Protein AF-A0A9N7YX43-F1 (afdb_monomer)

Sequence (179 aa):
MEHQEHQEQQDMEGMKVVEIEKCRNDIKKLREEMASRHNSNFLEDNKKLTPRRDVPSYPKYMLSQQTIDALKKPYFDVWLWEANEETVEALRFPTFDAWQWEPKEMLSCLEHMYHDLGLVKDFNINPITLKRWLLCIHDNYRNNAFHNFRHCFCVTQMMYSMICLCSLQVISFIKMRLL

InterPro domains:
  IPR002073 3'5'-cyclic nucleotide phosphodiesterase, catalytic domain [PS51845] (51-179)
  IPR036971 3'5'-cyclic nucleotide phosphodiesterase, catalytic domain superfamily [G3DSA:1.10.1300.10] (82-177)

Foldseek 3Di:
DVVVVVVVVVVVVVVVVVVVVVVVVVVVVVVVVVVVVVVVPPDDDPDDDDPPPPDPDDPPPDQDPVRVVCVVPCVPPVDPDPDDVVLVVLLLALPNDLVVDDLSVLLVSVLVLCVVLCVCVVVVPDSVNSSVVSVVVQVPADPDPARHVSNVSSVVSVVSNCCNVVVCSVVVCVVVVVD

pLDDT: mean 75.49, std 19.13, range [37.53, 98.5]

Mean predicted aligned error: 18.35 Å

Structure (mmCIF, N/CA/C/O backbone):
data_AF-A0A9N7YX43-F1
#
_entry.id   AF-A0A9N7YX43-F1
#
lo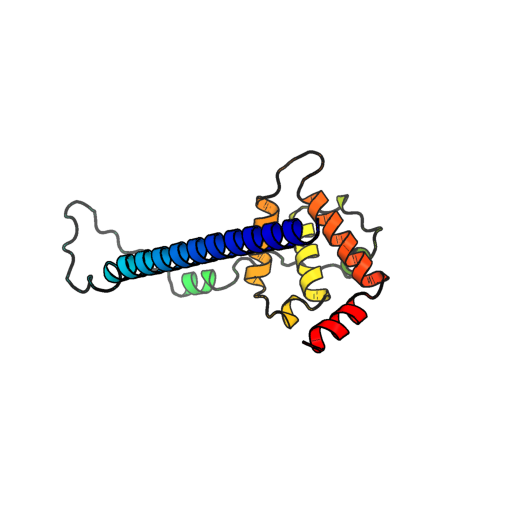op_
_atom_site.group_PDB
_atom_site.id
_atom_site.type_symbol
_atom_site.label_atom_id
_atom_site.label_alt_id
_atom_site.label_comp_id
_atom_site.label_asym_id
_atom_site.label_entity_id
_atom_site.label_seq_id
_atom_site.pdbx_PDB_ins_code
_atom_site.Cartn_x
_atom_site.Cartn_y
_atom_site.Cartn_z
_atom_site.occupancy
_atom_site.B_iso_or_equiv
_atom_site.auth_seq_id
_atom_site.auth_comp_id
_atom_site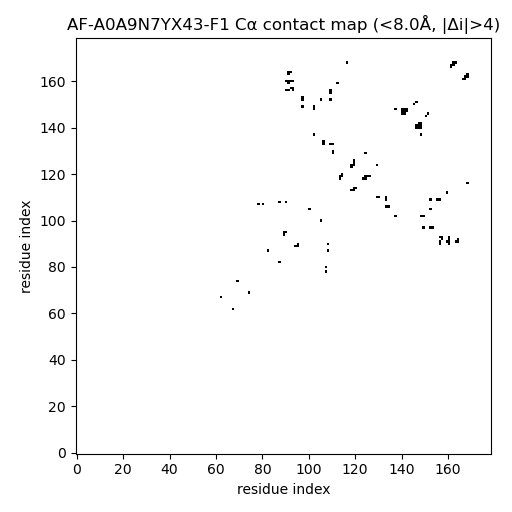.auth_asym_id
_atom_site.auth_atom_id
_atom_site.pdbx_PDB_model_num
ATOM 1 N N . MET A 1 1 ? -17.963 44.942 -21.398 1.00 55.91 1 MET A N 1
ATOM 2 C CA . MET A 1 1 ? -17.225 43.691 -21.134 1.00 55.91 1 MET A CA 1
ATOM 3 C C . MET A 1 1 ? -17.475 43.216 -19.709 1.00 55.91 1 MET A C 1
ATOM 5 O O . MET A 1 1 ? -18.073 42.164 -19.578 1.00 55.91 1 MET A O 1
ATOM 9 N N . GLU A 1 2 ? -17.199 44.013 -18.671 1.00 56.66 2 GLU A N 1
ATOM 10 C CA . GLU A 1 2 ? -17.405 43.604 -17.259 1.00 56.66 2 GLU A CA 1
ATOM 11 C C . GLU A 1 2 ? -18.855 43.217 -16.891 1.00 56.66 2 GLU A C 1
ATOM 13 O O . GLU A 1 2 ? -19.080 42.275 -16.139 1.00 56.66 2 GLU A O 1
ATOM 18 N N . HIS A 1 3 ? -19.866 43.876 -17.469 1.00 53.94 3 HIS A N 1
ATOM 19 C CA . HIS A 1 3 ? -21.275 43.519 -17.238 1.00 53.94 3 HIS A CA 1
ATOM 20 C C . HIS A 1 3 ? -21.693 42.156 -17.821 1.00 53.94 3 HIS A C 1
ATOM 22 O O . HIS A 1 3 ? -22.701 41.603 -17.393 1.00 53.94 3 HIS A O 1
ATOM 28 N N . GLN A 1 4 ? -20.955 41.634 -18.804 1.00 55.03 4 GLN A N 1
ATOM 29 C CA . GLN A 1 4 ? -21.287 40.385 -19.494 1.00 55.03 4 GLN A CA 1
ATOM 30 C C . GLN A 1 4 ? -20.682 39.176 -18.765 1.00 55.03 4 GLN A C 1
ATOM 32 O O . GLN A 1 4 ? -21.365 38.176 -18.577 1.00 55.03 4 GLN A O 1
ATOM 37 N N . GLU A 1 5 ? -19.463 39.317 -18.237 1.00 58.91 5 GLU A N 1
ATOM 38 C CA . GLU A 1 5 ? -18.809 38.300 -17.397 1.00 58.91 5 GLU A CA 1
ATOM 39 C C . GLU A 1 5 ? -19.541 38.089 -16.063 1.00 58.91 5 GLU A C 1
ATOM 41 O O . GLU A 1 5 ? -19.688 36.959 -15.595 1.00 58.91 5 GLU A O 1
ATOM 46 N N . HIS A 1 6 ? -20.066 39.167 -15.467 1.00 58.03 6 HIS A N 1
ATOM 47 C CA . HIS A 1 6 ? -20.803 39.071 -14.206 1.00 58.03 6 HIS A CA 1
ATOM 48 C C . HIS A 1 6 ? -22.150 38.341 -14.364 1.00 58.03 6 HIS A C 1
ATOM 50 O O . HIS A 1 6 ? -22.604 37.692 -13.419 1.00 58.03 6 HIS A O 1
ATOM 56 N N . GLN A 1 7 ? -22.760 38.419 -15.553 1.00 57.09 7 GLN A N 1
ATOM 57 C CA . GLN A 1 7 ? -23.989 37.703 -15.901 1.00 57.09 7 GLN A CA 1
ATOM 58 C C . GLN A 1 7 ? -23.711 36.209 -16.132 1.00 57.09 7 GLN A C 1
ATOM 60 O O . GLN A 1 7 ? -24.408 35.369 -15.575 1.00 57.09 7 GLN A O 1
ATOM 65 N N . GLU A 1 8 ? -22.643 35.865 -16.858 1.00 64.00 8 GLU A N 1
ATOM 66 C CA . GLU A 1 8 ? -22.251 34.467 -17.104 1.00 64.00 8 GLU A CA 1
ATOM 67 C C . GLU A 1 8 ? -21.869 33.722 -15.814 1.00 64.00 8 GLU A C 1
ATOM 69 O O . GLU A 1 8 ? -22.186 32.542 -15.656 1.00 64.00 8 GLU A O 1
ATOM 74 N N . GLN A 1 9 ? -21.238 34.401 -14.849 1.00 60.03 9 GLN A N 1
ATOM 75 C CA . GLN A 1 9 ? -20.969 33.827 -13.526 1.00 60.03 9 GLN A CA 1
ATOM 76 C C . GLN A 1 9 ? -22.244 33.579 -12.717 1.00 60.03 9 GLN A C 1
ATOM 78 O O . GLN A 1 9 ? -22.363 32.519 -12.099 1.00 60.03 9 GLN A O 1
ATOM 83 N N . GLN A 1 10 ? -23.202 34.508 -12.757 1.00 59.03 10 GLN A N 1
ATOM 84 C CA . GLN A 1 10 ? -24.505 34.332 -12.110 1.00 59.03 10 GLN A CA 1
ATOM 85 C C . GLN A 1 10 ? -25.307 33.193 -12.751 1.00 59.03 10 GLN A C 1
ATOM 87 O O . GLN A 1 10 ? -25.919 32.402 -12.034 1.00 59.03 10 GLN A O 1
ATOM 92 N N . ASP A 1 11 ? -25.245 33.048 -14.074 1.00 62.91 11 ASP A N 1
ATOM 93 C CA . ASP A 1 11 ? -25.919 31.971 -14.803 1.00 62.91 11 ASP A CA 1
ATOM 94 C C . ASP A 1 11 ? -25.277 30.602 -14.501 1.00 62.91 11 ASP A C 1
ATOM 96 O O . ASP A 1 11 ? -25.979 29.615 -14.268 1.00 62.91 11 ASP A O 1
ATOM 100 N N . MET A 1 12 ? -23.943 30.539 -14.407 1.00 55.06 12 MET A N 1
ATOM 101 C CA . MET A 1 12 ? -23.201 29.330 -14.021 1.00 55.06 12 MET A CA 1
ATOM 102 C C . MET A 1 12 ? -23.429 28.928 -12.557 1.00 55.06 12 MET A C 1
ATOM 104 O O . MET A 1 12 ? -23.525 27.736 -12.254 1.00 55.06 12 MET A O 1
ATOM 108 N N . GLU A 1 13 ? -23.519 29.889 -11.634 1.00 63.34 13 GLU A N 1
ATOM 109 C CA . GLU A 1 13 ? -23.915 29.624 -10.246 1.00 63.34 13 GLU A CA 1
ATOM 110 C C . GLU A 1 13 ? -25.375 29.183 -10.153 1.00 63.34 13 GLU A C 1
ATOM 112 O O . GLU A 1 13 ? -25.668 28.212 -9.455 1.00 63.34 13 GLU A O 1
ATOM 117 N N . GLY A 1 14 ? -26.273 29.807 -10.920 1.00 63.72 14 GLY A N 1
ATOM 118 C CA . GLY A 1 14 ? -27.666 29.384 -11.040 1.00 63.72 14 GLY A CA 1
ATOM 119 C C . GLY A 1 14 ? -27.786 27.937 -11.520 1.00 63.72 14 GLY A C 1
ATOM 120 O O . GLY A 1 14 ? -28.524 27.147 -10.931 1.00 63.72 14 GLY A O 1
ATOM 121 N N . MET A 1 15 ? -26.993 27.544 -12.520 1.00 66.94 15 MET A N 1
ATOM 122 C CA . MET A 1 15 ? -26.990 26.178 -13.046 1.00 66.94 15 MET A CA 1
ATOM 123 C C . MET A 1 15 ? -26.492 25.157 -12.009 1.00 66.94 15 MET A C 1
ATOM 125 O O . MET A 1 15 ? -27.107 24.104 -11.839 1.00 66.94 15 MET A O 1
ATOM 129 N N . LYS A 1 16 ? -25.453 25.496 -11.232 1.00 69.12 16 LYS A N 1
ATOM 130 C CA . LYS A 1 16 ? -24.970 24.657 -10.117 1.00 69.12 16 LYS A CA 1
ATOM 131 C C . LYS A 1 16 ? -26.012 24.503 -9.011 1.00 69.12 16 LYS A C 1
ATOM 133 O O . LYS A 1 16 ? -26.164 23.414 -8.462 1.00 69.12 16 LYS A O 1
ATOM 138 N N . VAL A 1 17 ? -26.743 25.568 -8.681 1.00 74.25 17 VAL A N 1
ATOM 139 C CA . VAL A 1 17 ? -27.812 25.518 -7.670 1.00 74.25 17 VAL A CA 1
ATOM 140 C C . VAL A 1 17 ? -28.935 24.582 -8.120 1.00 74.25 17 VAL A C 1
ATOM 142 O O . VAL A 1 17 ? -29.375 23.747 -7.332 1.00 74.25 17 VAL A O 1
ATOM 145 N N . VAL A 1 18 ? -29.328 24.634 -9.396 1.00 76.94 18 VAL A N 1
ATOM 146 C CA . VAL A 1 18 ? -30.344 23.732 -9.968 1.00 76.94 18 VAL A CA 1
ATOM 147 C C . VAL A 1 18 ? -29.895 22.267 -9.920 1.00 76.94 18 VAL A C 1
ATOM 149 O O . VAL A 1 18 ? -30.680 21.387 -9.557 1.00 76.94 18 VAL A O 1
ATOM 152 N N . GLU A 1 19 ? -28.631 21.977 -10.233 1.00 79.94 19 GLU A N 1
ATOM 153 C CA . GLU A 1 19 ? -28.082 20.616 -10.148 1.00 79.94 19 GLU A CA 1
ATOM 154 C C . GLU A 1 19 ? -28.034 20.091 -8.706 1.00 79.94 19 GLU A C 1
ATOM 156 O O . GLU A 1 19 ? -28.368 18.929 -8.451 1.00 79.94 19 GLU A O 1
ATOM 161 N N . ILE A 1 20 ? -27.686 20.952 -7.745 1.00 76.94 20 ILE A N 1
ATOM 162 C CA . ILE A 1 20 ? -27.681 20.617 -6.316 1.00 76.94 20 ILE A CA 1
ATOM 163 C C . ILE A 1 20 ? -29.105 20.355 -5.815 1.00 76.94 20 ILE A C 1
ATOM 165 O O . ILE A 1 20 ? -29.329 19.376 -5.098 1.00 76.94 20 ILE A O 1
ATOM 169 N N . GLU A 1 21 ? -30.084 21.176 -6.203 1.00 81.94 21 GLU A N 1
ATOM 170 C CA . GLU A 1 21 ? -31.488 20.954 -5.846 1.00 81.94 21 GLU A CA 1
ATOM 171 C C . GLU A 1 21 ? -32.030 19.654 -6.442 1.00 81.94 21 GLU A C 1
ATOM 173 O O . GLU A 1 21 ? -32.719 18.897 -5.752 1.00 81.94 21 GLU A O 1
ATOM 178 N N . LYS A 1 22 ? -31.662 19.339 -7.687 1.00 85.88 22 LYS A N 1
ATOM 179 C CA . LYS A 1 22 ? -32.018 18.070 -8.327 1.00 85.88 22 LYS A CA 1
ATOM 180 C C . LYS A 1 22 ? -31.433 16.874 -7.573 1.00 85.88 22 LYS A C 1
ATOM 182 O O . LYS A 1 22 ? -32.180 15.977 -7.194 1.00 85.88 22 LYS A O 1
ATOM 187 N N . CYS A 1 23 ? -30.137 16.903 -7.260 1.00 76.69 23 CYS A N 1
ATOM 188 C CA . CYS A 1 23 ? -29.475 15.858 -6.473 1.00 76.69 23 CYS A CA 1
ATOM 189 C C . CYS A 1 23 ? -30.127 15.681 -5.089 1.00 76.69 23 CYS A C 1
ATOM 191 O O . CYS A 1 23 ? -30.386 14.567 -4.630 1.00 76.69 23 CYS A O 1
ATOM 193 N N . ARG A 1 24 ? -30.475 16.791 -4.432 1.00 85.06 24 ARG A N 1
ATOM 194 C CA . ARG A 1 24 ? -31.151 16.787 -3.131 1.00 85.06 24 ARG A CA 1
ATOM 195 C C . ARG A 1 24 ? -32.560 16.186 -3.209 1.00 85.06 24 ARG A C 1
ATOM 197 O O . ARG A 1 24 ? -32.957 15.460 -2.294 1.00 85.06 24 ARG A O 1
ATOM 204 N N . ASN A 1 25 ? -33.288 16.436 -4.296 1.00 89.31 25 ASN A N 1
ATOM 205 C CA . ASN A 1 25 ? -34.586 15.816 -4.564 1.00 89.31 25 ASN A CA 1
ATOM 206 C C . ASN A 1 25 ? -34.457 14.314 -4.855 1.00 89.31 25 ASN A C 1
ATOM 208 O O . ASN A 1 25 ? -35.244 13.530 -4.323 1.00 89.31 25 ASN A O 1
ATOM 212 N N . ASP A 1 26 ? -33.436 13.896 -5.604 1.00 85.19 26 ASP A N 1
ATOM 213 C CA . ASP A 1 26 ? -33.168 12.482 -5.889 1.00 85.19 26 ASP A CA 1
ATOM 214 C C . ASP A 1 26 ? -32.826 11.704 -4.606 1.00 85.19 26 ASP A C 1
ATOM 216 O O . ASP A 1 26 ? -33.380 10.633 -4.358 1.00 85.19 26 ASP A O 1
ATOM 220 N N . ILE A 1 27 ? -32.003 12.273 -3.716 1.00 85.19 27 ILE A N 1
ATOM 221 C CA . ILE A 1 27 ? -31.702 11.683 -2.399 1.00 85.19 27 ILE A CA 1
ATOM 222 C C . ILE A 1 27 ? -32.967 11.575 -1.538 1.00 85.19 27 ILE A C 1
ATOM 224 O O . ILE A 1 27 ? -33.174 10.563 -0.862 1.00 85.19 27 ILE A O 1
ATOM 228 N N . LYS A 1 28 ? -33.829 12.601 -1.548 1.00 89.31 28 LYS A N 1
ATOM 229 C CA . LYS A 1 28 ? -35.098 12.579 -0.807 1.00 89.31 28 LYS A CA 1
ATOM 230 C C . LYS A 1 28 ? -36.009 11.461 -1.319 1.00 89.31 28 LYS A C 1
ATOM 232 O O . LYS A 1 28 ? -36.509 10.679 -0.513 1.00 89.31 28 LYS A O 1
ATOM 237 N N . LYS A 1 29 ? -36.132 11.327 -2.641 1.00 89.88 29 LYS A N 1
ATOM 238 C CA . LYS A 1 29 ? -36.902 10.262 -3.288 1.00 89.88 29 LYS A CA 1
ATOM 239 C C . LYS A 1 29 ? -36.351 8.874 -2.952 1.00 89.88 29 LYS A C 1
ATOM 241 O O . LYS A 1 29 ? -37.118 7.999 -2.571 1.00 89.88 29 LYS A O 1
ATOM 246 N N . LEU A 1 30 ? -35.030 8.683 -2.988 1.00 83.06 30 LEU A N 1
ATOM 247 C CA . LEU A 1 30 ? -34.391 7.418 -2.601 1.00 83.06 30 LEU A CA 1
ATOM 248 C C . LEU A 1 30 ? -34.636 7.065 -1.124 1.00 83.06 30 LEU A C 1
ATOM 250 O O . LEU A 1 30 ? -34.853 5.899 -0.796 1.00 83.06 30 LEU A O 1
ATOM 254 N N . ARG A 1 31 ? -34.645 8.055 -0.218 1.00 79.50 31 ARG A N 1
ATOM 255 C CA . ARG A 1 31 ? -34.996 7.833 1.198 1.00 79.50 31 ARG A CA 1
ATOM 256 C C . ARG A 1 31 ? -36.463 7.444 1.369 1.00 79.50 31 ARG A C 1
ATOM 258 O O . ARG A 1 31 ? -36.748 6.557 2.167 1.00 79.50 31 ARG A O 1
ATOM 265 N N . GLU A 1 32 ? -37.375 8.061 0.624 1.00 82.56 32 GLU A N 1
ATOM 266 C CA . GLU A 1 32 ? -38.805 7.722 0.633 1.00 82.56 32 GLU A CA 1
ATOM 267 C C . GLU A 1 32 ? -39.074 6.336 0.012 1.00 82.56 32 GLU A C 1
ATOM 269 O O . GLU A 1 32 ? -39.868 5.558 0.544 1.00 82.56 32 GLU A O 1
ATOM 274 N N . GLU A 1 33 ? -38.353 5.958 -1.048 1.00 79.31 33 GLU A N 1
ATOM 275 C CA . GLU A 1 33 ? -38.374 4.605 -1.625 1.00 79.31 33 GLU A CA 1
ATOM 276 C C . GLU A 1 33 ? -37.826 3.554 -0.645 1.00 79.31 33 GLU A C 1
ATOM 278 O O . GLU A 1 33 ? -38.400 2.474 -0.501 1.00 79.31 33 GLU A O 1
ATOM 283 N N . MET A 1 34 ? -36.754 3.861 0.092 1.00 70.25 34 MET A N 1
ATOM 284 C CA . MET A 1 34 ? -36.256 2.973 1.148 1.00 70.25 34 MET A CA 1
ATOM 285 C C . MET A 1 34 ? -37.224 2.878 2.334 1.00 70.25 34 MET A C 1
ATOM 287 O O . MET A 1 34 ? -37.439 1.783 2.849 1.00 70.25 34 MET A O 1
ATOM 291 N N . ALA A 1 35 ? -37.856 3.981 2.745 1.00 73.56 35 ALA A N 1
ATOM 292 C CA . ALA A 1 35 ? -38.833 3.992 3.835 1.00 73.56 35 ALA A CA 1
ATOM 293 C C . ALA A 1 35 ? -40.130 3.244 3.472 1.00 73.56 35 ALA A C 1
ATOM 295 O O . ALA A 1 35 ? -40.667 2.495 4.288 1.00 73.56 35 ALA A O 1
ATOM 296 N N . SER A 1 36 ? -40.602 3.376 2.229 1.00 67.12 36 SER A N 1
ATOM 297 C CA . SER A 1 36 ? -41.760 2.625 1.723 1.00 67.12 36 SER A CA 1
ATOM 298 C C . SER A 1 36 ? -41.469 1.129 1.557 1.00 67.12 36 SER A C 1
ATOM 300 O O . SER A 1 36 ? -42.351 0.314 1.818 1.00 67.12 36 SER A O 1
ATOM 302 N N . ARG A 1 37 ? -40.226 0.739 1.230 1.00 58.34 37 ARG A N 1
ATOM 303 C CA . ARG A 1 37 ? -39.773 -0.670 1.250 1.00 58.34 37 ARG A CA 1
ATOM 304 C C . ARG A 1 37 ? -39.556 -1.226 2.660 1.00 58.34 37 ARG A C 1
ATOM 306 O O . ARG A 1 37 ? -39.658 -2.438 2.857 1.00 58.34 37 ARG A O 1
ATOM 313 N N . HIS A 1 38 ? -39.255 -0.371 3.637 1.00 50.81 38 HIS A N 1
ATOM 314 C CA . HIS A 1 38 ? -39.044 -0.798 5.021 1.00 50.81 38 HIS A CA 1
ATOM 315 C C . HIS A 1 38 ? -40.368 -1.057 5.760 1.00 50.81 38 HIS A C 1
ATOM 317 O O . HIS A 1 38 ? -40.424 -1.954 6.603 1.00 50.81 38 HIS A O 1
ATOM 323 N N . ASN A 1 39 ? -41.451 -0.369 5.377 1.00 51.28 39 ASN A N 1
ATOM 324 C CA . ASN A 1 39 ? -42.795 -0.607 5.916 1.00 51.28 39 ASN A CA 1
ATOM 325 C C . ASN A 1 39 ? -43.502 -1.859 5.365 1.00 51.28 39 ASN A C 1
ATOM 327 O O . ASN A 1 39 ? -44.562 -2.210 5.875 1.00 51.28 39 ASN A O 1
ATOM 331 N N . SER A 1 40 ? -42.929 -2.568 4.385 1.00 51.72 40 SER A N 1
ATOM 332 C CA . SER A 1 40 ? -43.448 -3.865 3.922 1.00 51.72 40 SER A CA 1
ATOM 333 C C . SER A 1 40 ? -42.622 -5.075 4.364 1.00 51.72 40 SER A C 1
ATOM 335 O O . SER A 1 40 ? -43.015 -6.196 4.066 1.00 51.72 40 SER A O 1
ATOM 337 N N . ASN A 1 41 ? -41.513 -4.891 5.095 1.00 46.06 41 ASN A N 1
ATOM 33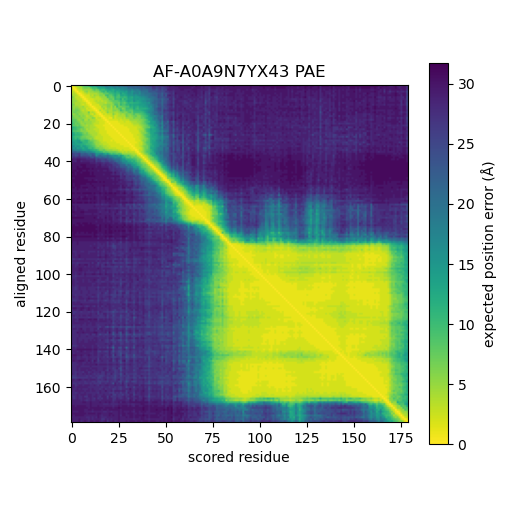8 C CA . ASN A 1 41 ? -40.606 -6.003 5.425 1.00 46.06 41 ASN A CA 1
ATOM 339 C C . ASN A 1 41 ? -40.173 -6.088 6.899 1.00 46.06 41 ASN A C 1
ATOM 341 O O . ASN A 1 41 ? -39.249 -6.833 7.213 1.00 46.06 41 ASN A O 1
ATOM 345 N N . PHE A 1 42 ? -40.822 -5.361 7.818 1.00 41.34 42 PHE A N 1
ATOM 346 C CA . PHE A 1 42 ? -40.510 -5.465 9.255 1.00 41.34 42 PHE A CA 1
ATOM 347 C C . PHE A 1 42 ? -41.691 -5.877 10.152 1.00 41.34 42 PHE A C 1
ATOM 349 O O . PHE A 1 42 ? -41.491 -6.100 11.341 1.00 41.34 42 PHE A O 1
ATOM 356 N N . LEU A 1 43 ? -42.908 -6.052 9.622 1.00 43.59 43 LEU A N 1
ATOM 357 C CA . LEU A 1 43 ? -44.087 -6.348 10.450 1.00 43.59 43 LEU A CA 1
ATOM 358 C C . LEU A 1 43 ? -45.136 -7.236 9.754 1.00 43.59 43 LEU A C 1
ATOM 360 O O . LEU A 1 43 ? -46.303 -6.882 9.701 1.00 43.59 43 LEU A O 1
ATOM 364 N N . GLU A 1 44 ? -44.763 -8.422 9.274 1.00 40.19 44 GLU A N 1
ATOM 365 C CA . GLU A 1 44 ? -45.675 -9.579 9.334 1.00 40.19 44 GLU A CA 1
ATOM 366 C C . GLU A 1 44 ? -44.903 -10.885 9.114 1.00 40.19 44 GLU A C 1
ATOM 368 O O . GLU A 1 44 ? -44.696 -11.310 7.989 1.00 40.19 44 GLU A O 1
ATOM 373 N N . ASP A 1 45 ? -44.460 -11.527 10.198 1.00 37.53 45 ASP A N 1
ATOM 374 C CA . ASP A 1 45 ? -44.392 -12.998 10.219 1.00 37.53 45 ASP A CA 1
ATOM 375 C C . ASP A 1 45 ? -44.466 -13.555 11.649 1.00 37.53 45 ASP A C 1
ATOM 377 O O . ASP A 1 45 ? -43.776 -14.483 12.062 1.00 37.53 45 ASP A O 1
ATOM 381 N N . ASN A 1 46 ? -45.377 -12.962 12.428 1.00 37.84 46 ASN A N 1
ATOM 382 C CA . ASN A 1 46 ? -45.898 -13.542 13.668 1.00 37.84 46 ASN A CA 1
ATOM 383 C C . ASN A 1 46 ? -47.250 -14.248 13.436 1.00 37.84 46 ASN A C 1
ATOM 385 O O . ASN A 1 46 ? -48.055 -14.416 14.352 1.00 37.84 46 ASN A O 1
ATOM 389 N N . LYS A 1 47 ? -47.515 -14.686 12.200 1.00 41.12 47 LYS A N 1
ATOM 390 C CA . LYS A 1 47 ? -48.593 -15.625 11.885 1.00 41.12 47 LYS A CA 1
ATOM 391 C C . LYS A 1 47 ? -47.967 -16.881 11.309 1.00 41.12 47 LYS A C 1
ATOM 393 O O . LYS A 1 47 ? -47.223 -16.829 10.343 1.00 41.12 47 LYS A O 1
ATOM 398 N N . LYS A 1 48 ? -48.283 -18.011 11.939 1.00 51.06 48 LYS A N 1
ATOM 399 C CA . LYS A 1 48 ? -47.946 -19.369 11.506 1.00 51.06 48 LYS A CA 1
ATOM 400 C C . LYS A 1 48 ? -48.140 -19.520 9.990 1.00 51.06 48 LYS A C 1
ATOM 402 O O . LYS A 1 48 ? -49.262 -19.743 9.538 1.00 51.06 48 LYS A O 1
ATOM 407 N N . LEU A 1 49 ? -47.055 -19.438 9.223 1.00 37.78 49 LEU A N 1
ATOM 408 C CA . LEU A 1 49 ? -47.044 -19.849 7.827 1.00 37.78 49 LEU A CA 1
ATOM 409 C C . LEU A 1 49 ? -47.210 -21.366 7.792 1.00 37.78 49 LEU A C 1
ATOM 411 O O . LEU A 1 49 ? -46.369 -22.122 8.282 1.00 37.78 49 LEU A O 1
ATOM 415 N N . THR A 1 50 ? -48.332 -21.820 7.243 1.00 40.81 50 THR A N 1
ATOM 416 C CA . THR A 1 50 ? -48.524 -23.228 6.907 1.00 40.81 50 THR A CA 1
ATOM 417 C C . THR A 1 50 ? -47.409 -23.656 5.947 1.00 40.81 50 THR A C 1
ATOM 419 O O . THR A 1 50 ? -47.223 -22.980 4.930 1.00 40.81 50 THR A O 1
ATOM 422 N N . PRO A 1 51 ? -46.676 -24.751 6.216 1.00 45.78 51 PRO A N 1
ATOM 423 C CA . PRO A 1 51 ? -45.648 -25.234 5.302 1.00 45.78 51 PRO A CA 1
ATOM 424 C C . PRO A 1 51 ? -46.261 -25.507 3.924 1.00 45.78 51 PRO A C 1
ATOM 426 O O . PRO A 1 51 ? -47.322 -26.134 3.835 1.00 45.78 51 PRO A O 1
ATOM 429 N N . ARG A 1 52 ? -45.606 -25.050 2.844 1.00 48.78 52 ARG A N 1
ATOM 430 C CA . ARG A 1 52 ? -45.911 -25.526 1.484 1.00 48.78 52 ARG A CA 1
ATOM 431 C C . ARG A 1 52 ? -45.879 -27.055 1.520 1.00 48.78 52 ARG A C 1
ATOM 433 O O . ARG A 1 52 ? -44.860 -27.628 1.898 1.00 48.78 52 ARG A O 1
ATOM 440 N N . ARG A 1 53 ? -46.995 -27.693 1.157 1.00 55.31 53 ARG A N 1
ATOM 441 C CA . ARG A 1 53 ? -47.233 -29.139 1.331 1.00 55.31 53 ARG A CA 1
ATOM 442 C C . ARG A 1 53 ? -46.280 -30.039 0.528 1.00 55.31 53 ARG A C 1
ATOM 444 O O . ARG A 1 53 ? -46.261 -31.238 0.774 1.00 55.31 53 ARG A O 1
ATOM 451 N N . ASP A 1 54 ? -45.454 -29.460 -0.343 1.00 57.22 54 ASP A N 1
ATOM 452 C CA . ASP A 1 54 ? -44.651 -30.195 -1.327 1.00 57.22 54 ASP A CA 1
ATOM 453 C C . ASP A 1 54 ? -43.136 -30.175 -1.044 1.00 57.22 54 ASP A C 1
ATOM 455 O O . ASP A 1 54 ? -42.354 -30.680 -1.845 1.00 57.22 54 ASP A O 1
ATOM 459 N N . VAL A 1 55 ? -42.692 -29.588 0.076 1.00 47.53 55 VAL A N 1
ATOM 460 C CA . VAL A 1 55 ? -41.268 -29.558 0.454 1.00 47.53 55 VAL A CA 1
ATOM 461 C C . VAL A 1 55 ? -41.034 -30.531 1.613 1.00 47.53 55 VAL A C 1
ATOM 463 O O . VAL A 1 55 ? -41.553 -30.291 2.706 1.00 47.53 55 VAL A O 1
ATOM 466 N N . PRO A 1 56 ? -40.255 -31.614 1.425 1.00 57.06 56 PRO A N 1
ATOM 467 C CA . PRO A 1 56 ? -39.854 -32.478 2.527 1.00 57.06 56 PRO A CA 1
ATOM 468 C C . PRO A 1 56 ? -39.170 -31.645 3.617 1.00 57.06 56 PRO A C 1
ATOM 470 O O . PRO A 1 56 ? -38.220 -30.905 3.353 1.00 57.06 56 PRO A O 1
ATOM 473 N N . SER A 1 57 ? -39.679 -31.726 4.846 1.00 48.03 57 SER A N 1
ATOM 474 C CA . SER A 1 57 ? -39.117 -30.998 5.983 1.00 48.03 57 SER A CA 1
ATOM 475 C C . SER A 1 57 ? -37.808 -31.652 6.407 1.00 48.03 57 SER A C 1
ATOM 477 O O . SER A 1 57 ? -37.797 -32.575 7.221 1.00 48.03 57 SER A O 1
ATOM 479 N N . TYR A 1 58 ? -36.696 -31.161 5.874 1.00 45.03 58 TYR A N 1
ATOM 480 C CA . TYR A 1 58 ? -35.378 -31.503 6.388 1.00 45.03 58 TYR A CA 1
ATOM 481 C C . TYR A 1 58 ? -35.146 -30.784 7.723 1.00 45.03 58 TYR A C 1
ATOM 483 O O . TYR A 1 58 ? -35.512 -29.610 7.853 1.00 45.03 58 TYR A O 1
ATOM 491 N N . PRO A 1 59 ? -34.539 -31.445 8.724 1.00 57.66 59 PRO A N 1
ATOM 492 C CA . PRO A 1 59 ? -34.094 -30.769 9.931 1.00 57.66 59 PRO A CA 1
ATOM 493 C C . PRO A 1 59 ? -33.240 -29.568 9.532 1.00 57.66 59 PRO A C 1
ATOM 495 O O . PRO A 1 59 ? -32.268 -29.707 8.787 1.00 57.66 59 PRO A O 1
ATOM 498 N N . LYS A 1 60 ? -33.622 -28.376 9.999 1.00 57.47 60 LYS A N 1
ATOM 499 C CA . LYS A 1 60 ? -32.823 -27.162 9.824 1.00 57.47 60 LYS A CA 1
ATOM 500 C C . LYS A 1 60 ? -31.435 -27.487 10.372 1.00 57.47 60 LYS A C 1
ATOM 502 O O . LYS A 1 60 ? -31.328 -27.810 11.553 1.00 57.47 60 LYS A O 1
ATOM 507 N N . TYR A 1 61 ? -30.409 -27.478 9.521 1.00 52.06 61 TYR A N 1
ATOM 508 C CA . TYR A 1 61 ? -29.047 -27.803 9.941 1.00 52.06 61 TYR A CA 1
ATOM 509 C C . TYR A 1 61 ? -28.612 -26.736 10.948 1.00 52.06 61 TYR A C 1
ATOM 511 O O . TYR A 1 61 ? -28.240 -25.620 10.588 1.00 52.06 61 TYR A O 1
ATOM 519 N N . MET A 1 62 ? -28.773 -27.041 12.232 1.00 64.06 62 MET A N 1
ATOM 520 C CA . MET A 1 62 ? -28.351 -26.163 13.308 1.00 64.06 62 MET A CA 1
ATOM 521 C C . MET A 1 62 ? -26.854 -26.377 13.443 1.00 64.06 62 MET A C 1
ATOM 523 O O . MET A 1 62 ? -26.405 -27.419 13.918 1.00 64.06 62 MET A O 1
ATOM 527 N N . LEU A 1 63 ? -26.082 -25.411 12.945 1.00 67.12 63 LEU A N 1
ATOM 528 C CA . LEU A 1 63 ? -24.643 -25.401 13.153 1.00 67.12 63 LEU A CA 1
ATOM 529 C C . LEU A 1 63 ? -24.389 -25.465 14.659 1.00 67.12 63 LEU A C 1
ATOM 531 O O . LEU A 1 63 ? -24.979 -24.704 15.427 1.00 67.12 63 LEU A O 1
ATOM 535 N N . SER A 1 64 ? -23.542 -26.404 15.077 1.00 76.25 64 SER A N 1
ATOM 536 C CA . SER A 1 64 ? -23.192 -26.545 16.487 1.00 76.25 64 SER A CA 1
ATOM 537 C C . SER A 1 64 ? -22.585 -25.243 17.014 1.00 76.25 64 SER A C 1
ATOM 539 O O . SER A 1 64 ? -21.980 -24.483 16.253 1.00 76.25 64 SER A O 1
ATOM 541 N N . GLN A 1 65 ? -22.684 -25.001 18.322 1.00 72.69 65 GLN A N 1
ATOM 542 C CA . GLN A 1 65 ? -22.042 -23.837 18.933 1.00 72.69 65 GLN A CA 1
ATOM 543 C C . GLN A 1 65 ? -20.527 -23.827 18.657 1.00 72.69 65 GLN A C 1
ATOM 545 O O . GLN A 1 65 ? -19.975 -22.783 18.337 1.00 72.69 65 GLN A O 1
ATOM 550 N N . GLN A 1 66 ? -19.883 -25.002 18.621 1.00 70.38 66 GLN A N 1
ATOM 551 C CA . GLN A 1 66 ? -18.493 -25.151 18.174 1.00 70.38 66 GLN A CA 1
ATOM 552 C C . GLN A 1 66 ? -18.271 -24.712 16.723 1.00 70.38 66 GLN A C 1
ATOM 554 O O . GLN A 1 66 ? -17.269 -24.069 16.443 1.00 70.38 66 GLN A O 1
ATOM 559 N N . THR A 1 67 ? -19.178 -25.034 15.798 1.00 69.75 67 THR A N 1
ATOM 560 C CA . THR A 1 67 ? -19.084 -24.606 14.393 1.00 69.75 67 THR A CA 1
ATOM 561 C C . THR A 1 67 ? -19.293 -23.103 14.268 1.00 69.75 67 THR A C 1
ATOM 563 O O . THR A 1 67 ? -18.557 -22.442 13.549 1.00 69.75 67 THR A O 1
ATOM 566 N N . ILE A 1 68 ? -20.256 -22.545 14.999 1.00 72.94 68 ILE A N 1
ATOM 567 C CA . ILE A 1 68 ? -20.505 -21.101 15.044 1.00 72.94 68 ILE A CA 1
ATOM 568 C C . ILE A 1 68 ? -19.287 -20.372 15.616 1.00 72.94 68 ILE A C 1
ATOM 570 O O . ILE A 1 68 ? -18.847 -19.377 15.050 1.00 72.94 68 ILE A O 1
ATOM 574 N N . ASP A 1 69 ? -18.701 -20.879 16.696 1.00 68.12 69 ASP A N 1
ATOM 575 C CA . ASP A 1 69 ? -17.526 -20.275 17.316 1.00 68.12 69 ASP A CA 1
ATOM 576 C C . ASP A 1 69 ? -16.253 -20.514 16.492 1.00 68.12 69 ASP A C 1
ATOM 578 O O . ASP A 1 69 ? -15.385 -19.651 16.467 1.00 68.12 69 ASP A O 1
ATOM 582 N N . ALA A 1 70 ? -16.157 -21.610 15.734 1.00 60.53 70 ALA A N 1
ATOM 583 C CA . ALA A 1 70 ? -15.105 -21.824 14.739 1.00 60.53 70 ALA A CA 1
ATOM 584 C C . ALA A 1 70 ? -15.237 -20.877 13.535 1.00 60.53 70 ALA A C 1
ATOM 586 O O . ALA A 1 70 ? -14.227 -20.390 13.046 1.00 60.53 70 ALA A O 1
ATOM 587 N N . LEU A 1 71 ? -16.460 -20.566 13.096 1.00 58.72 71 LEU A N 1
ATOM 588 C CA . LEU A 1 71 ? -16.731 -19.570 12.051 1.00 58.72 71 LEU A CA 1
ATOM 589 C C . LEU A 1 71 ? -16.517 -18.126 12.539 1.00 58.72 71 LEU A C 1
ATOM 591 O O . LEU A 1 71 ? -16.260 -17.237 11.729 1.00 58.72 71 LEU A O 1
ATOM 595 N N . LYS A 1 72 ? -16.652 -17.881 13.851 1.00 61.88 72 LYS A N 1
ATOM 596 C CA . LYS A 1 72 ? -16.334 -16.599 14.505 1.00 61.88 72 LYS A CA 1
ATOM 597 C C . LYS A 1 72 ? -14.852 -16.445 14.818 1.00 61.88 72 LYS A C 1
ATOM 599 O O . LYS A 1 72 ? -14.354 -15.321 14.815 1.00 61.88 72 LYS A O 1
ATOM 604 N N . LYS A 1 73 ? -14.149 -17.544 15.109 1.00 52.31 73 LYS A N 1
ATOM 605 C CA . LYS A 1 73 ? -12.689 -17.553 15.070 1.00 52.31 73 LYS A CA 1
ATOM 606 C C . LYS A 1 73 ? -12.286 -17.122 13.661 1.00 52.31 73 LYS A C 1
ATOM 608 O O . LYS A 1 73 ? -12.951 -17.517 12.701 1.00 52.31 73 LYS A O 1
ATOM 613 N N . PRO A 1 74 ? -11.215 -16.334 13.498 1.00 54.75 74 PRO A N 1
ATOM 614 C CA . PRO A 1 74 ? -10.590 -16.195 12.200 1.00 54.75 74 PRO A CA 1
ATOM 615 C C . PRO A 1 74 ? -10.012 -17.573 11.860 1.00 54.75 74 PRO A C 1
ATOM 617 O O . PRO A 1 74 ? -8.831 -17.825 12.024 1.00 54.75 74 PRO A O 1
ATOM 620 N N . TYR A 1 75 ? -10.846 -18.508 11.398 1.00 43.91 75 TYR A N 1
ATOM 621 C CA . TYR A 1 75 ? -10.408 -19.806 10.874 1.00 43.91 75 TYR A CA 1
ATOM 622 C C . TYR A 1 75 ? -9.552 -19.639 9.610 1.00 43.91 75 TYR A C 1
ATOM 624 O O . TYR A 1 75 ? -9.058 -20.596 9.029 1.00 43.91 75 TYR A O 1
ATOM 632 N N . PHE A 1 76 ? -9.358 -18.386 9.216 1.00 44.91 76 PHE A N 1
ATOM 633 C CA . PHE A 1 76 ? -8.208 -17.925 8.495 1.00 44.91 76 PHE A CA 1
ATOM 634 C C . PHE A 1 76 ? -7.365 -16.991 9.380 1.00 44.91 76 PHE A C 1
ATOM 636 O O . PHE A 1 76 ? -7.436 -15.767 9.260 1.00 44.91 76 PHE A O 1
ATOM 643 N N . ASP A 1 77 ? -6.457 -17.566 10.168 1.00 50.09 77 ASP A N 1
ATOM 644 C CA . ASP A 1 77 ? -5.087 -17.047 10.180 1.00 50.09 77 ASP A CA 1
ATOM 645 C C . ASP A 1 77 ? -4.550 -17.233 8.752 1.00 50.09 77 ASP A C 1
ATOM 647 O O . ASP A 1 77 ? -3.791 -18.145 8.449 1.00 50.09 77 ASP A O 1
ATOM 651 N N . VAL A 1 78 ? -5.051 -16.419 7.812 1.00 51.22 78 VAL A N 1
ATOM 652 C CA . VAL A 1 78 ? -4.660 -16.440 6.390 1.00 51.22 78 VAL A CA 1
ATOM 653 C C . VAL A 1 78 ? -3.148 -16.199 6.266 1.00 51.22 78 VAL A C 1
ATOM 655 O O . VAL A 1 78 ? -2.541 -16.655 5.303 1.00 51.22 78 VAL A O 1
ATOM 658 N N . TRP A 1 79 ? -2.543 -15.582 7.287 1.00 51.72 79 TRP A N 1
ATOM 659 C CA . TRP A 1 79 ? -1.118 -15.327 7.409 1.00 51.72 79 TRP A CA 1
ATOM 660 C C . TRP A 1 79 ? -0.653 -15.747 8.806 1.00 51.72 79 TRP A C 1
ATOM 662 O O . TRP A 1 79 ? -0.624 -14.933 9.727 1.00 51.72 79 TRP A O 1
ATOM 672 N N . LEU A 1 80 ? -0.252 -17.005 8.975 1.00 49.75 80 LEU A N 1
ATOM 673 C CA . LEU A 1 80 ? 0.742 -17.344 9.995 1.00 49.75 80 LEU A CA 1
ATOM 674 C C . LEU A 1 80 ? 2.100 -16.820 9.480 1.00 49.75 80 LEU A C 1
ATOM 676 O O . LEU A 1 80 ? 2.973 -17.590 9.099 1.00 49.75 80 LEU A O 1
ATOM 680 N N . TRP A 1 81 ? 2.208 -15.503 9.290 1.00 53.59 81 TRP A N 1
ATOM 681 C CA . TRP A 1 81 ? 3.390 -14.865 8.722 1.00 53.59 81 TRP A CA 1
ATOM 682 C C . TRP A 1 81 ? 4.180 -14.229 9.852 1.00 53.59 81 TRP A C 1
ATOM 684 O O . TRP A 1 81 ? 3.825 -13.169 10.364 1.00 53.59 81 TRP A O 1
ATOM 694 N N . GLU A 1 82 ? 5.258 -14.899 10.236 1.00 55.31 82 GLU A N 1
ATOM 695 C CA . GLU A 1 82 ? 6.379 -14.248 10.895 1.00 55.31 82 GLU A CA 1
ATOM 696 C C . GLU A 1 82 ? 7.247 -13.678 9.777 1.00 55.31 82 GLU A C 1
ATOM 698 O O . GLU A 1 82 ? 8.039 -14.391 9.160 1.00 55.31 82 GLU A O 1
ATOM 703 N N . ALA A 1 83 ? 7.041 -12.400 9.456 1.00 59.41 83 ALA A N 1
ATOM 704 C CA . ALA A 1 83 ? 7.997 -11.669 8.641 1.00 59.41 83 ALA A CA 1
ATOM 705 C C . ALA A 1 83 ? 9.387 -11.898 9.222 1.00 59.41 83 ALA A C 1
ATOM 707 O O . ALA A 1 83 ? 9.601 -11.604 10.401 1.00 59.41 83 ALA A O 1
ATOM 708 N N . ASN A 1 84 ? 10.335 -12.394 8.429 1.00 71.06 84 ASN A N 1
ATOM 709 C CA . ASN A 1 84 ? 11.713 -12.307 8.881 1.00 71.06 84 ASN A CA 1
ATOM 710 C C . ASN A 1 84 ? 12.069 -10.804 8.993 1.00 71.06 84 ASN A C 1
ATOM 712 O O . ASN A 1 84 ? 11.607 -9.976 8.199 1.00 71.06 84 ASN A O 1
ATOM 716 N N . GLU A 1 85 ? 12.827 -10.429 10.024 1.00 78.19 85 GLU A N 1
ATOM 717 C CA . GLU A 1 85 ? 13.172 -9.018 10.274 1.00 78.19 85 GLU A CA 1
ATOM 718 C C . GLU A 1 85 ? 13.880 -8.386 9.065 1.00 78.19 85 GLU A C 1
ATOM 720 O O . GLU A 1 85 ? 13.684 -7.211 8.764 1.00 78.19 85 GLU A O 1
ATOM 725 N N . GLU A 1 86 ? 14.630 -9.197 8.317 1.00 84.12 86 GLU A N 1
ATOM 726 C CA . GLU A 1 86 ? 15.318 -8.805 7.088 1.00 84.12 86 GLU A CA 1
ATOM 727 C C . GLU A 1 86 ? 14.356 -8.315 5.994 1.00 84.12 86 GLU A C 1
ATOM 729 O O . GLU A 1 86 ? 14.622 -7.307 5.346 1.00 84.12 86 GLU A O 1
ATOM 734 N N . THR A 1 87 ? 13.208 -8.970 5.815 1.00 86.56 87 THR A N 1
ATOM 735 C CA . THR A 1 87 ? 12.184 -8.581 4.834 1.00 86.56 87 THR A CA 1
ATOM 736 C C . THR A 1 87 ? 11.542 -7.273 5.228 1.00 86.56 87 THR A C 1
ATOM 738 O O . THR A 1 87 ? 11.364 -6.407 4.376 1.00 86.56 87 THR A O 1
ATOM 741 N N . VAL A 1 88 ? 11.192 -7.128 6.508 1.00 86.06 88 VAL A N 1
ATOM 742 C CA . VAL A 1 88 ? 10.597 -5.894 7.033 1.00 86.06 88 VAL A CA 1
ATOM 743 C C . VAL A 1 88 ? 11.542 -4.723 6.810 1.00 86.06 88 VAL A C 1
ATOM 745 O O . VAL A 1 88 ? 11.118 -3.674 6.329 1.00 86.06 88 VAL A O 1
ATOM 748 N N . GLU A 1 89 ? 12.825 -4.914 7.106 1.00 88.75 89 GLU A N 1
ATOM 749 C CA . GLU A 1 89 ? 13.822 -3.875 6.902 1.00 88.75 89 GLU A CA 1
ATOM 750 C C . GLU A 1 89 ? 14.019 -3.569 5.415 1.00 88.75 89 GLU A C 1
ATOM 752 O O . GLU A 1 89 ? 13.945 -2.410 5.011 1.00 88.75 89 GLU A O 1
ATOM 757 N N . ALA A 1 90 ? 14.169 -4.592 4.569 1.00 92.75 90 ALA A N 1
ATOM 758 C CA . ALA A 1 90 ? 14.318 -4.415 3.128 1.00 92.75 90 ALA A CA 1
ATOM 759 C C . ALA A 1 90 ? 13.111 -3.702 2.494 1.00 92.75 90 ALA A C 1
ATOM 761 O O . ALA A 1 90 ? 13.284 -2.914 1.562 1.00 92.75 90 ALA A O 1
ATOM 762 N N . LEU A 1 91 ? 11.896 -3.934 3.006 1.00 94.19 91 LEU A N 1
ATOM 763 C CA . LEU A 1 91 ? 10.654 -3.344 2.499 1.00 94.19 91 LEU A CA 1
ATOM 764 C C . LEU A 1 91 ? 10.649 -1.811 2.579 1.00 94.19 91 LEU A C 1
ATOM 766 O O . LEU A 1 91 ? 9.939 -1.169 1.803 1.00 94.19 91 LEU A O 1
ATOM 770 N N . ARG A 1 92 ? 11.451 -1.221 3.475 1.00 94.88 92 ARG A N 1
ATOM 771 C CA . ARG A 1 92 ? 11.599 0.234 3.654 1.00 94.88 92 ARG A CA 1
ATOM 772 C C . ARG A 1 92 ? 12.471 0.901 2.587 1.00 94.88 92 ARG A C 1
ATOM 774 O O . ARG A 1 92 ? 12.537 2.130 2.548 1.00 94.88 92 ARG A O 1
ATOM 781 N N . PHE A 1 93 ? 13.139 0.124 1.734 1.00 93.19 93 PHE A N 1
ATOM 782 C CA . PHE A 1 93 ? 14.063 0.638 0.726 1.00 93.19 93 PHE A CA 1
ATOM 783 C C . PHE A 1 93 ? 13.548 0.419 -0.705 1.00 93.19 93 PHE A C 1
ATOM 785 O O . PHE A 1 93 ? 12.960 -0.619 -1.015 1.00 93.19 93 PHE A O 1
ATOM 792 N N . PRO A 1 94 ? 13.841 1.343 -1.643 1.00 94.88 94 PRO A N 1
ATOM 793 C CA . PRO A 1 94 ? 13.440 1.212 -3.047 1.00 94.88 94 PRO A CA 1
ATOM 794 C C . PRO A 1 94 ? 14.164 0.073 -3.782 1.00 94.88 94 PRO A C 1
ATOM 796 O O . PRO A 1 94 ? 13.819 -0.245 -4.915 1.00 94.88 94 PRO A O 1
ATOM 799 N N . THR A 1 95 ? 15.185 -0.522 -3.161 1.00 93.38 95 THR A N 1
ATOM 800 C CA . THR A 1 95 ? 15.930 -1.678 -3.675 1.00 93.38 95 THR A CA 1
ATOM 801 C C . THR A 1 95 ? 15.242 -3.012 -3.389 1.00 93.38 95 THR A C 1
ATOM 803 O O . THR A 1 95 ? 15.791 -4.051 -3.746 1.00 93.38 95 THR A O 1
ATOM 806 N N . PHE A 1 96 ? 14.076 -3.007 -2.735 1.00 93.31 96 PHE A N 1
ATOM 807 C CA . PHE A 1 96 ? 13.290 -4.210 -2.488 1.00 93.31 96 PHE A CA 1
ATOM 808 C C . PHE A 1 96 ? 12.931 -4.911 -3.806 1.00 93.31 96 PHE A C 1
ATOM 810 O O . PHE A 1 96 ? 12.233 -4.349 -4.655 1.00 93.31 96 PHE A O 1
ATOM 817 N N . ASP A 1 97 ? 13.392 -6.151 -3.984 1.00 93.00 97 ASP A N 1
ATOM 818 C CA . ASP A 1 97 ? 13.085 -6.927 -5.184 1.00 93.00 97 ASP A CA 1
ATOM 819 C C . ASP A 1 97 ? 11.684 -7.535 -5.087 1.00 93.00 97 ASP A C 1
ATOM 821 O O . ASP A 1 97 ? 11.483 -8.632 -4.563 1.00 93.00 97 ASP A O 1
ATOM 825 N N . ALA A 1 98 ? 10.703 -6.819 -5.635 1.00 88.94 98 ALA A N 1
ATOM 826 C CA . ALA A 1 98 ? 9.320 -7.265 -5.668 1.00 88.94 98 ALA A CA 1
ATOM 827 C C . ALA A 1 98 ? 9.121 -8.583 -6.436 1.00 88.94 98 ALA A C 1
ATOM 829 O O . ALA A 1 98 ? 8.080 -9.199 -6.249 1.00 88.94 98 ALA A O 1
ATOM 830 N N . TRP A 1 99 ? 10.047 -9.034 -7.292 1.00 90.31 99 TRP A N 1
ATOM 831 C CA . TRP A 1 99 ? 9.874 -10.255 -8.093 1.00 90.31 99 TRP A CA 1
ATOM 832 C C . TRP A 1 99 ? 10.084 -11.553 -7.315 1.00 90.31 99 TRP A C 1
ATOM 834 O O . TRP A 1 99 ? 9.589 -12.585 -7.762 1.00 90.31 99 TRP A O 1
ATOM 844 N N . GLN A 1 100 ? 10.738 -11.504 -6.151 1.00 89.94 100 GLN A N 1
ATOM 845 C CA . GLN A 1 100 ? 10.953 -12.682 -5.298 1.00 89.94 100 GLN A CA 1
ATOM 846 C C . GLN A 1 100 ? 9.687 -13.142 -4.559 1.00 89.94 100 GLN A C 1
ATOM 848 O O . GLN A 1 100 ? 9.713 -14.173 -3.897 1.00 89.94 100 GLN A O 1
ATOM 853 N N . TRP A 1 101 ? 8.594 -12.379 -4.656 1.00 88.12 101 TRP A N 1
ATOM 854 C CA . TRP A 1 101 ? 7.420 -12.531 -3.799 1.00 88.12 101 TRP A CA 1
ATOM 855 C C . TRP A 1 101 ? 6.184 -12.973 -4.576 1.00 88.12 101 TRP A C 1
ATOM 857 O O . TRP A 1 101 ? 5.828 -12.397 -5.617 1.00 88.12 101 TRP A O 1
ATOM 867 N N . GLU A 1 102 ? 5.476 -13.954 -4.030 1.00 90.44 102 GLU A N 1
ATOM 868 C CA . GLU A 1 102 ? 4.167 -14.392 -4.501 1.00 90.44 102 GLU A CA 1
ATOM 869 C C . GLU A 1 102 ? 3.057 -13.418 -4.054 1.00 90.44 102 GLU A C 1
ATOM 871 O O . GLU A 1 102 ? 3.215 -12.690 -3.069 1.00 90.44 102 GLU A O 1
ATOM 876 N N . PRO A 1 103 ? 1.884 -13.390 -4.725 1.00 90.88 103 PRO A N 1
ATOM 877 C CA . PRO A 1 103 ? 0.790 -12.471 -4.383 1.00 90.88 103 PRO A CA 1
ATOM 878 C C . PRO A 1 103 ? 0.367 -12.513 -2.917 1.00 90.88 103 PRO A C 1
ATOM 880 O O . PRO A 1 103 ? 0.041 -11.489 -2.323 1.00 90.88 103 PRO A O 1
ATOM 883 N N . LYS A 1 104 ? 0.416 -13.704 -2.325 1.00 87.62 104 LYS A N 1
ATOM 884 C CA . LYS A 1 104 ? 0.113 -13.944 -0.919 1.00 87.62 104 LYS A CA 1
ATOM 885 C C . LYS A 1 104 ? 1.078 -13.225 0.024 1.00 87.62 104 LYS A C 1
ATOM 887 O O . LYS A 1 104 ? 0.644 -12.566 0.959 1.00 87.62 104 LYS A O 1
ATOM 892 N N . GLU A 1 105 ? 2.369 -13.294 -0.260 1.00 89.62 105 GLU A N 1
ATOM 893 C CA . GLU A 1 105 ? 3.392 -12.649 0.558 1.00 89.62 105 GLU A CA 1
ATOM 894 C C . GLU A 1 105 ? 3.369 -11.130 0.358 1.00 89.62 105 GLU A C 1
ATOM 896 O O . GLU A 1 105 ? 3.449 -10.378 1.326 1.00 89.62 105 GLU A O 1
ATOM 901 N N . MET A 1 106 ? 3.126 -10.664 -0.875 1.00 93.56 106 MET A N 1
ATOM 902 C CA . MET A 1 106 ? 2.895 -9.243 -1.158 1.00 93.56 106 MET A CA 1
ATOM 903 C C . MET A 1 106 ? 1.701 -8.685 -0.367 1.00 93.56 106 MET A C 1
ATOM 905 O O . MET A 1 106 ? 1.770 -7.566 0.138 1.00 93.56 106 MET A O 1
ATOM 909 N N . LEU A 1 107 ? 0.618 -9.455 -0.210 1.00 93.62 107 LEU A N 1
ATOM 910 C CA . LEU A 1 107 ? -0.518 -9.074 0.637 1.00 93.62 107 LEU A CA 1
ATOM 911 C C . LEU A 1 107 ? -0.123 -8.956 2.118 1.00 93.62 107 LEU A C 1
ATOM 913 O O . LEU A 1 107 ? -0.559 -8.008 2.771 1.00 93.62 107 LEU A O 1
ATOM 917 N N . SER A 1 108 ? 0.723 -9.854 2.633 1.00 90.69 108 SER A N 1
ATOM 918 C CA . SER A 1 108 ? 1.276 -9.745 3.993 1.00 90.69 108 SER A CA 1
ATOM 919 C C . SER A 1 108 ? 2.168 -8.512 4.156 1.00 90.69 108 SER A C 1
ATOM 921 O O . SER A 1 108 ? 2.033 -7.790 5.142 1.00 90.69 108 SER A O 1
ATOM 923 N N . CYS A 1 109 ? 3.015 -8.203 3.169 1.00 93.31 109 CYS A N 1
ATOM 924 C CA . CYS A 1 109 ? 3.811 -6.975 3.157 1.00 93.31 109 CYS A CA 1
ATOM 925 C C . CYS A 1 109 ? 2.922 -5.720 3.171 1.00 93.31 109 CYS A C 1
ATOM 927 O O . CYS A 1 109 ? 3.192 -4.787 3.924 1.00 93.31 109 CYS A O 1
ATOM 929 N N . LEU A 1 110 ? 1.841 -5.690 2.382 1.00 96.00 110 LEU A N 1
ATOM 930 C CA . LEU A 1 110 ? 0.889 -4.574 2.383 1.00 96.00 110 LEU A CA 1
ATOM 931 C C . LEU A 1 110 ? 0.197 -4.426 3.739 1.00 96.00 110 LEU A C 1
ATOM 933 O O . LEU A 1 110 ? 0.120 -3.320 4.262 1.00 96.00 110 LEU A O 1
ATOM 937 N N . GLU A 1 111 ? -0.279 -5.521 4.333 1.00 93.44 111 GLU A N 1
ATOM 938 C CA . GLU A 1 111 ? -0.856 -5.499 5.680 1.00 93.44 111 GLU A CA 1
ATOM 939 C C . GLU A 1 111 ? 0.143 -4.952 6.708 1.00 93.44 111 GLU A C 1
ATOM 941 O O . GLU A 1 111 ? -0.208 -4.075 7.501 1.00 93.44 111 GLU A O 1
ATOM 946 N N . HIS A 1 112 ? 1.398 -5.407 6.649 1.00 92.56 112 HIS A N 1
ATOM 947 C CA . HIS A 1 112 ? 2.468 -4.929 7.518 1.00 92.56 112 HIS A CA 1
ATOM 948 C C . HIS A 1 112 ? 2.657 -3.413 7.419 1.00 92.56 112 HIS A C 1
ATOM 950 O O . HIS A 1 112 ? 2.674 -2.752 8.453 1.00 92.56 112 HIS A O 1
ATOM 956 N N . MET A 1 113 ? 2.712 -2.843 6.209 1.00 94.81 113 MET A N 1
ATOM 957 C CA . MET A 1 113 ? 2.854 -1.391 6.024 1.00 94.81 113 MET A CA 1
ATOM 958 C C . MET A 1 113 ? 1.751 -0.608 6.754 1.00 94.81 113 MET A C 1
ATOM 960 O O . MET A 1 113 ? 2.029 0.413 7.374 1.00 94.81 113 MET A O 1
ATOM 964 N N . TYR A 1 114 ? 0.499 -1.079 6.738 1.00 94.31 114 TYR A N 1
ATOM 965 C CA . TYR A 1 114 ? -0.601 -0.405 7.445 1.00 94.31 114 TYR A CA 1
ATOM 966 C C . TYR A 1 114 ? -0.420 -0.409 8.966 1.00 94.31 114 TYR A C 1
ATOM 968 O O . TYR A 1 114 ? -0.777 0.566 9.634 1.00 94.31 114 TYR A O 1
ATOM 976 N N . HIS A 1 115 ? 0.107 -1.502 9.516 1.00 91.38 115 HIS A N 1
ATOM 977 C CA . HIS A 1 115 ? 0.400 -1.619 10.940 1.00 91.38 115 HIS A CA 1
ATOM 978 C C . HIS A 1 115 ? 1.635 -0.805 11.344 1.00 91.38 115 HIS A C 1
ATOM 980 O O . HIS A 1 115 ? 1.566 -0.060 12.320 1.00 91.38 115 HIS A O 1
ATOM 986 N N . ASP A 1 116 ? 2.725 -0.908 10.583 1.00 91.69 116 ASP A N 1
ATOM 987 C CA . ASP A 1 116 ? 4.002 -0.227 10.833 1.00 91.69 116 ASP A CA 1
ATOM 988 C C . ASP A 1 116 ? 3.864 1.300 10.736 1.00 91.69 116 ASP A C 1
ATOM 9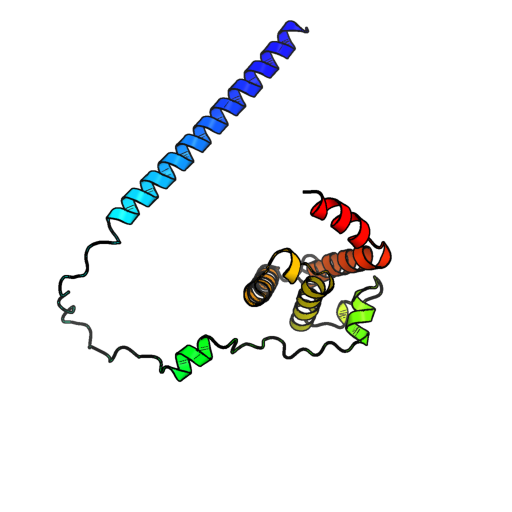90 O O . ASP A 1 116 ? 4.366 2.030 11.587 1.00 91.69 116 ASP A O 1
ATOM 994 N N . LEU A 1 117 ? 3.070 1.795 9.778 1.00 92.19 117 LEU A N 1
ATOM 995 C CA . LEU A 1 117 ? 2.732 3.219 9.666 1.00 92.19 117 LEU A CA 1
ATOM 996 C C . LEU A 1 117 ? 1.755 3.715 10.753 1.00 92.19 117 LEU A C 1
ATOM 998 O O . LEU A 1 117 ? 1.426 4.899 10.771 1.00 92.19 117 LEU A O 1
ATOM 1002 N N . GLY A 1 118 ? 1.235 2.838 11.619 1.00 89.50 118 GLY A N 1
ATOM 1003 C CA . GLY A 1 118 ? 0.274 3.187 12.674 1.00 89.50 118 GLY A CA 1
ATOM 1004 C C . GLY A 1 118 ? -1.171 3.405 12.204 1.00 89.50 118 GLY A C 1
ATOM 1005 O O . GLY A 1 118 ? -2.061 3.579 13.037 1.00 89.50 118 GLY A O 1
ATOM 1006 N N . LEU A 1 119 ? -1.449 3.309 10.898 1.00 89.38 119 LEU A N 1
ATOM 1007 C CA . LEU A 1 119 ? -2.757 3.618 10.296 1.00 89.38 119 LEU A CA 1
ATOM 1008 C C . LEU A 1 119 ? -3.892 2.777 10.884 1.00 89.38 119 LEU A C 1
ATOM 1010 O O . LEU A 1 119 ? -4.995 3.275 11.102 1.00 89.38 119 LEU A O 1
ATOM 1014 N N . VAL A 1 120 ? -3.623 1.499 11.165 1.00 87.00 120 VAL A N 1
ATOM 1015 C CA . VAL A 1 120 ? -4.626 0.605 11.761 1.00 87.00 120 VAL A CA 1
ATOM 1016 C C . VAL A 1 120 ? -5.090 1.123 13.116 1.00 87.00 120 VAL A C 1
ATOM 1018 O O . VAL A 1 120 ? -6.287 1.123 13.404 1.00 87.00 120 VAL A O 1
ATOM 1021 N N . LYS A 1 121 ? -4.146 1.591 13.934 1.00 86.31 121 LYS A N 1
ATOM 1022 C CA . LYS A 1 121 ? -4.420 2.115 15.268 1.00 86.31 121 LYS A CA 1
ATOM 1023 C C . LYS A 1 121 ? -5.094 3.482 15.187 1.00 86.31 121 LYS A C 1
ATOM 1025 O O . LYS A 1 121 ? -6.126 3.680 15.820 1.00 86.31 121 LYS A O 1
ATOM 1030 N N . ASP A 1 122 ? -4.533 4.392 14.399 1.00 88.69 122 ASP A N 1
ATOM 1031 C CA . ASP A 1 122 ? -4.949 5.795 14.382 1.00 88.69 122 ASP A CA 1
ATOM 1032 C C . ASP A 1 1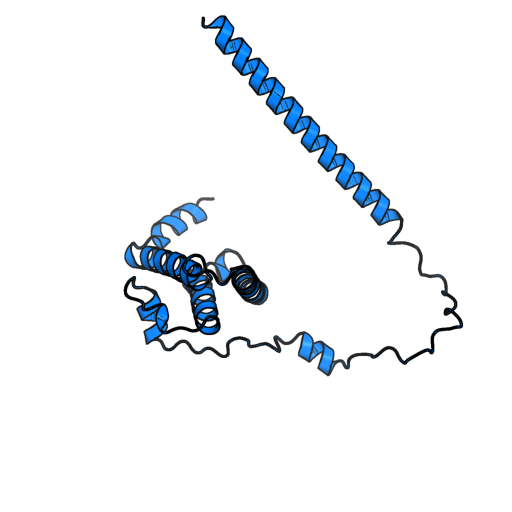22 ? -6.344 5.986 13.777 1.00 88.69 122 ASP A C 1
ATOM 1034 O O . ASP A 1 122 ? -7.120 6.811 14.255 1.00 88.69 122 ASP A O 1
ATOM 1038 N N . PHE A 1 123 ? -6.704 5.173 12.780 1.00 89.50 123 PHE A N 1
ATOM 1039 C CA . PHE A 1 123 ? -8.027 5.201 12.149 1.00 89.50 123 PHE A CA 1
ATOM 1040 C C . PHE A 1 123 ? -8.974 4.108 12.656 1.00 89.50 123 PHE A C 1
ATOM 1042 O O . PHE A 1 123 ? -10.063 3.942 12.106 1.00 89.50 123 PHE A O 1
ATOM 1049 N N . ASN A 1 124 ? -8.579 3.358 13.693 1.00 89.06 124 ASN A N 1
ATOM 1050 C CA . ASN A 1 124 ? -9.352 2.244 14.250 1.00 89.06 124 ASN A CA 1
ATOM 1051 C C . ASN A 1 124 ? -9.829 1.252 13.166 1.00 89.06 124 ASN A C 1
ATOM 1053 O O . ASN A 1 124 ? -10.997 0.851 13.108 1.00 89.06 124 ASN A O 1
ATOM 1057 N N . ILE A 1 125 ? -8.921 0.883 12.260 1.00 85.88 125 ILE A N 1
ATOM 1058 C CA . ILE A 1 125 ? -9.214 -0.038 11.162 1.00 85.88 125 ILE A CA 1
ATOM 1059 C C . ILE A 1 125 ? -9.358 -1.442 11.744 1.00 85.88 125 ILE A C 1
ATOM 1061 O O . ILE A 1 125 ? -8.466 -1.950 12.418 1.00 85.88 125 ILE A O 1
ATOM 1065 N N . ASN A 1 126 ? -10.473 -2.110 11.455 1.00 90.38 126 ASN A N 1
ATOM 1066 C CA . ASN A 1 126 ? -10.639 -3.509 11.834 1.00 90.38 126 ASN A CA 1
ATOM 1067 C C . ASN A 1 126 ? -9.646 -4.389 11.033 1.00 90.38 126 ASN A C 1
ATOM 1069 O O . ASN A 1 126 ? -9.746 -4.411 9.802 1.00 90.38 126 ASN A O 1
ATOM 1073 N N . PRO A 1 127 ? -8.742 -5.158 11.678 1.00 86.62 127 PRO A N 1
ATOM 1074 C CA . PRO A 1 127 ? -7.729 -5.955 10.975 1.00 86.62 127 PRO A CA 1
ATOM 1075 C C . PRO A 1 127 ? -8.312 -7.004 10.017 1.00 86.62 127 PRO A C 1
ATOM 1077 O O . PRO A 1 127 ? -7.763 -7.265 8.950 1.00 86.62 127 PRO A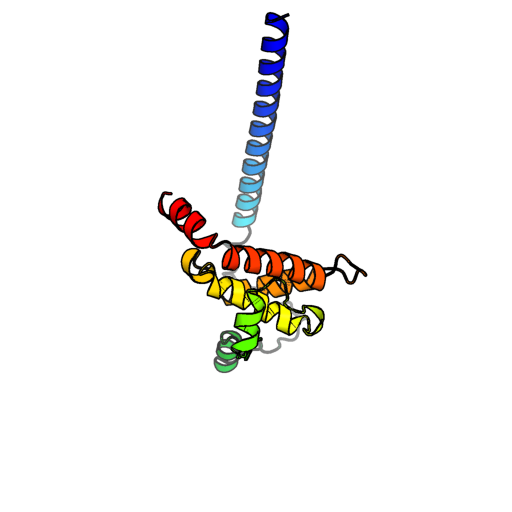 O 1
ATOM 1080 N N . ILE A 1 128 ? -9.474 -7.577 10.346 1.00 87.50 128 ILE A N 1
ATOM 1081 C CA . ILE A 1 128 ? -10.167 -8.524 9.461 1.00 87.50 128 ILE A CA 1
ATOM 1082 C C . ILE A 1 128 ? -10.709 -7.804 8.225 1.00 87.50 128 ILE A C 1
ATOM 1084 O O . ILE A 1 128 ? -10.653 -8.341 7.117 1.00 87.50 128 ILE A O 1
ATOM 1088 N N . THR A 1 129 ? -11.214 -6.582 8.399 1.00 91.75 129 THR A N 1
ATOM 1089 C CA . THR A 1 129 ? -11.654 -5.744 7.280 1.00 91.75 129 THR A CA 1
ATOM 1090 C C . THR A 1 129 ? -10.476 -5.360 6.391 1.00 91.75 129 THR A C 1
ATOM 1092 O O . THR A 1 129 ? -10.611 -5.467 5.177 1.00 91.75 129 THR A O 1
ATOM 1095 N N . LEU A 1 130 ? -9.320 -5.003 6.965 1.00 92.75 130 LEU A N 1
ATOM 1096 C CA . LEU A 1 130 ? -8.096 -4.712 6.210 1.00 92.75 130 LEU A CA 1
ATOM 1097 C C . LEU A 1 130 ? -7.682 -5.905 5.337 1.00 92.75 130 LEU A C 1
ATOM 1099 O O . LEU A 1 130 ? -7.542 -5.752 4.126 1.00 92.75 130 LEU A O 1
ATOM 1103 N N . LYS A 1 131 ? -7.582 -7.108 5.918 1.00 90.31 131 LYS A N 1
ATOM 1104 C CA . LYS A 1 131 ? -7.240 -8.336 5.176 1.00 90.31 131 LYS A CA 1
ATOM 1105 C C . LYS A 1 131 ? -8.205 -8.607 4.022 1.00 90.31 131 LYS A C 1
ATOM 1107 O O . LYS A 1 131 ? -7.783 -8.847 2.894 1.00 90.31 131 LYS A O 1
ATOM 1112 N N . ARG A 1 132 ? -9.515 -8.546 4.287 1.00 91.94 132 ARG A N 1
ATOM 1113 C CA . ARG A 1 132 ? -10.553 -8.756 3.260 1.00 91.94 132 ARG A CA 1
ATOM 1114 C C . ARG A 1 132 ? -10.501 -7.699 2.165 1.00 91.94 132 ARG A C 1
ATOM 1116 O O . ARG A 1 132 ? -10.722 -8.019 1.003 1.00 91.94 132 ARG A O 1
ATOM 1123 N N . TRP A 1 133 ? -10.220 -6.456 2.533 1.00 96.19 133 TRP A N 1
ATOM 1124 C CA . TRP A 1 133 ? -10.090 -5.360 1.587 1.00 96.19 133 TRP A CA 1
ATOM 1125 C C . TRP A 1 133 ? -8.868 -5.536 0.680 1.00 96.19 133 TRP A C 1
ATOM 1127 O O . TRP A 1 133 ? -9.009 -5.412 -0.532 1.00 96.19 133 TRP A O 1
ATOM 1137 N N . LEU A 1 134 ? -7.711 -5.924 1.226 1.00 95.81 134 LEU A N 1
ATOM 1138 C CA . LEU A 1 134 ? -6.513 -6.230 0.437 1.00 95.81 134 LEU A CA 1
ATOM 1139 C C . LEU A 1 134 ? -6.736 -7.414 -0.521 1.00 95.81 134 LEU A C 1
ATOM 1141 O O . LEU A 1 134 ? -6.369 -7.327 -1.691 1.00 95.81 134 LEU A O 1
ATOM 1145 N N . LEU A 1 135 ? -7.402 -8.481 -0.062 1.00 94.06 135 LEU A N 1
ATOM 1146 C CA . LEU A 1 135 ? -7.810 -9.602 -0.923 1.00 94.06 135 LEU A CA 1
ATOM 1147 C C . LEU A 1 135 ? -8.744 -9.141 -2.048 1.00 94.06 135 LEU A C 1
ATOM 1149 O O . LEU A 1 135 ? -8.540 -9.487 -3.206 1.00 94.06 135 LEU A O 1
ATOM 1153 N N . CYS A 1 136 ? -9.727 -8.299 -1.724 1.00 96.38 136 CYS A N 1
ATOM 1154 C CA . CYS A 1 136 ? -10.625 -7.722 -2.717 1.00 96.38 136 CYS A CA 1
ATOM 1155 C C . CYS A 1 136 ? -9.857 -6.881 -3.752 1.00 96.38 136 CYS A C 1
ATOM 1157 O O . CYS A 1 136 ? -10.122 -7.003 -4.944 1.00 96.38 136 CYS A O 1
ATOM 1159 N N . ILE A 1 137 ? -8.878 -6.070 -3.334 1.00 96.56 137 ILE A N 1
ATOM 1160 C CA . ILE A 1 137 ? -8.016 -5.323 -4.264 1.00 96.56 137 ILE A CA 1
ATOM 1161 C C . ILE A 1 137 ? -7.28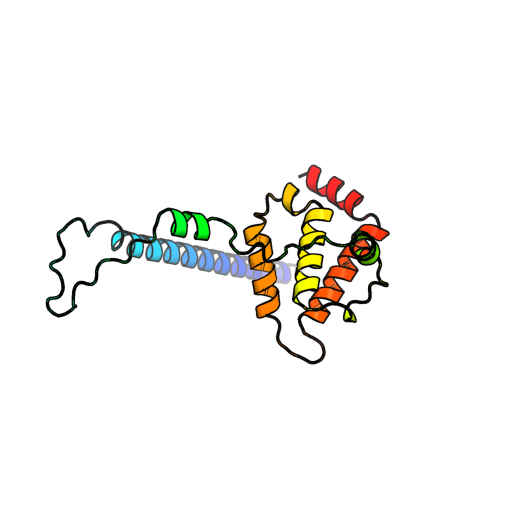8 -6.283 -5.204 1.00 96.56 137 ILE A C 1
ATOM 1163 O O . ILE A 1 137 ? -7.350 -6.091 -6.417 1.00 96.56 137 ILE A O 1
ATOM 1167 N N . HIS A 1 138 ? -6.629 -7.309 -4.658 1.00 95.88 138 HIS A N 1
ATOM 1168 C CA . HIS A 1 138 ? -5.921 -8.321 -5.442 1.00 95.88 138 HIS A CA 1
ATOM 1169 C C . HIS A 1 138 ? -6.829 -8.961 -6.498 1.00 95.88 138 HIS A C 1
ATOM 1171 O O . HIS A 1 138 ? -6.493 -8.942 -7.680 1.00 95.88 138 H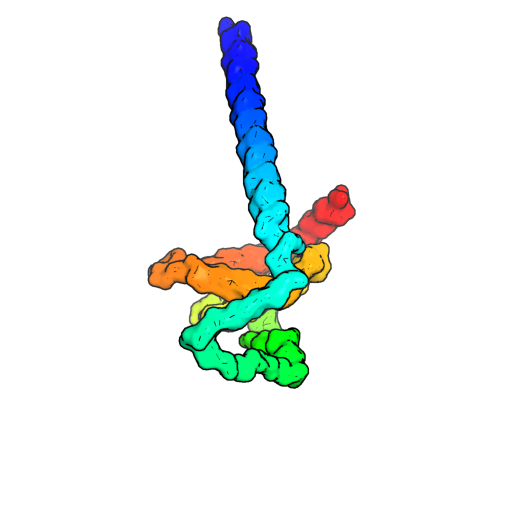IS A O 1
ATOM 1177 N N . ASP A 1 139 ? -8.004 -9.442 -6.090 1.00 95.94 139 ASP A N 1
ATOM 1178 C CA . ASP A 1 139 ? -8.935 -10.158 -6.969 1.00 95.94 139 ASP A CA 1
ATOM 1179 C C . ASP A 1 139 ? -9.519 -9.269 -8.080 1.00 95.94 139 ASP A C 1
ATOM 1181 O O . ASP A 1 139 ? -9.981 -9.769 -9.106 1.00 95.94 139 ASP A O 1
ATOM 1185 N N . ASN A 1 140 ? -9.493 -7.944 -7.898 1.00 96.88 140 ASN A N 1
ATOM 1186 C CA . ASN A 1 140 ? -9.973 -6.979 -8.886 1.00 96.88 140 ASN A CA 1
ATOM 1187 C C . ASN A 1 140 ? -8.876 -6.475 -9.841 1.00 96.88 140 ASN A C 1
ATOM 1189 O O . ASN A 1 140 ? -9.196 -5.820 -10.840 1.00 96.88 140 ASN A O 1
ATOM 1193 N N . TYR A 1 141 ? -7.600 -6.795 -9.602 1.00 97.50 141 TYR A N 1
ATOM 1194 C CA . TYR A 1 141 ? -6.548 -6.563 -10.589 1.00 97.50 141 TYR A CA 1
ATOM 1195 C C . TYR A 1 141 ? -6.577 -7.644 -11.673 1.00 97.50 141 TYR A C 1
ATOM 1197 O O . TYR A 1 141 ? -6.641 -8.840 -11.407 1.00 97.50 141 TYR A O 1
ATOM 1205 N N . ARG A 1 142 ? -6.499 -7.220 -12.937 1.00 96.69 142 ARG A N 1
ATOM 1206 C CA . ARG A 1 142 ? -6.441 -8.141 -14.081 1.00 96.69 142 ARG A CA 1
ATOM 1207 C C . ARG A 1 142 ? -5.022 -8.666 -14.295 1.00 96.69 142 ARG A C 1
ATOM 1209 O O . ARG A 1 142 ? -4.045 -7.950 -14.073 1.00 96.69 142 ARG A O 1
ATOM 1216 N N . ASN A 1 143 ? -4.918 -9.867 -14.858 1.00 94.50 143 ASN A N 1
ATOM 1217 C CA . ASN A 1 143 ? -3.651 -10.476 -15.275 1.00 94.50 143 ASN A CA 1
ATOM 1218 C C . ASN A 1 143 ? -3.150 -9.891 -16.608 1.00 94.50 143 ASN A C 1
ATOM 1220 O O . ASN A 1 143 ? -3.068 -10.581 -17.621 1.00 94.50 143 ASN A O 1
ATOM 1224 N N . ASN A 1 144 ? -2.841 -8.594 -16.609 1.00 95.50 144 ASN A N 1
ATOM 1225 C CA . ASN A 1 144 ? -2.194 -7.916 -17.731 1.00 95.50 144 ASN A CA 1
ATOM 1226 C C . ASN A 1 144 ? -0.667 -8.036 -17.624 1.00 95.50 144 ASN A C 1
ATOM 1228 O O . ASN A 1 144 ? -0.124 -8.186 -16.530 1.00 95.50 144 ASN A O 1
ATOM 1232 N N . ALA A 1 145 ? 0.047 -7.859 -18.738 1.00 95.56 145 ALA A N 1
ATOM 1233 C CA . ALA A 1 145 ? 1.512 -7.916 -18.744 1.00 95.56 145 ALA A CA 1
ATOM 1234 C C . ALA A 1 145 ? 2.182 -6.873 -17.822 1.00 95.56 145 ALA A C 1
ATOM 1236 O O . ALA A 1 145 ? 3.234 -7.151 -17.259 1.00 95.56 145 ALA A O 1
ATOM 1237 N N . PHE A 1 146 ? 1.568 -5.695 -17.644 1.00 95.00 146 PHE A N 1
ATOM 1238 C CA . PHE A 1 146 ? 2.133 -4.606 -16.835 1.00 95.00 146 PHE A CA 1
ATOM 1239 C C . PHE A 1 146 ? 1.188 -4.120 -15.729 1.00 95.00 146 PHE A C 1
ATOM 1241 O O . PHE A 1 146 ? 1.519 -4.230 -14.556 1.00 95.00 146 PHE A O 1
ATOM 1248 N N . HIS A 1 147 ? -0.011 -3.635 -16.076 1.00 97.75 147 HIS A N 1
ATOM 1249 C CA . HIS A 1 147 ? -1.006 -3.157 -15.103 1.00 97.75 147 HIS A CA 1
ATOM 1250 C C . HIS A 1 147 ? -1.711 -4.328 -14.397 1.00 97.75 147 HIS A C 1
ATOM 1252 O O . HIS A 1 147 ? -2.866 -4.646 -14.693 1.00 97.75 147 HIS A O 1
ATOM 1258 N N . ASN A 1 148 ? -0.975 -4.991 -13.510 1.00 97.00 148 ASN A N 1
ATOM 1259 C CA . ASN A 1 148 ? -1.384 -6.134 -12.701 1.00 97.00 148 ASN A CA 1
ATOM 1260 C C . ASN A 1 148 ? -1.142 -5.857 -11.206 1.00 97.00 148 ASN A C 1
ATOM 1262 O O . ASN A 1 148 ? -0.646 -4.795 -10.825 1.00 97.00 148 ASN A O 1
ATOM 1266 N N . PHE A 1 149 ? -1.490 -6.819 -10.351 1.00 98.19 149 PHE A N 1
ATOM 1267 C CA . PHE A 1 149 ? -1.344 -6.671 -8.903 1.00 98.19 149 PHE A CA 1
ATOM 1268 C C . PHE A 1 149 ? 0.108 -6.423 -8.457 1.00 98.19 149 PHE A C 1
ATOM 1270 O O . PHE A 1 149 ? 0.333 -5.633 -7.544 1.00 98.19 149 PHE A O 1
ATOM 1277 N N . ARG A 1 150 ? 1.109 -7.012 -9.129 1.00 97.88 150 ARG A N 1
ATOM 1278 C CA . ARG A 1 150 ? 2.523 -6.755 -8.808 1.00 97.88 150 ARG A CA 1
ATOM 1279 C C . ARG A 1 150 ? 2.890 -5.291 -9.055 1.00 97.88 150 ARG A C 1
ATOM 1281 O O . ARG A 1 150 ? 3.574 -4.693 -8.235 1.00 97.88 150 ARG A O 1
ATOM 1288 N N . HIS A 1 151 ? 2.387 -4.676 -10.128 1.00 98.19 151 HIS A N 1
ATOM 1289 C CA . HIS A 1 151 ? 2.572 -3.238 -10.347 1.00 98.19 151 HIS A CA 1
ATOM 1290 C C . HIS A 1 151 ? 1.913 -2.392 -9.247 1.00 98.19 151 HIS A C 1
ATOM 1292 O O . HIS A 1 151 ? 2.540 -1.457 -8.752 1.00 98.19 151 HIS A O 1
ATO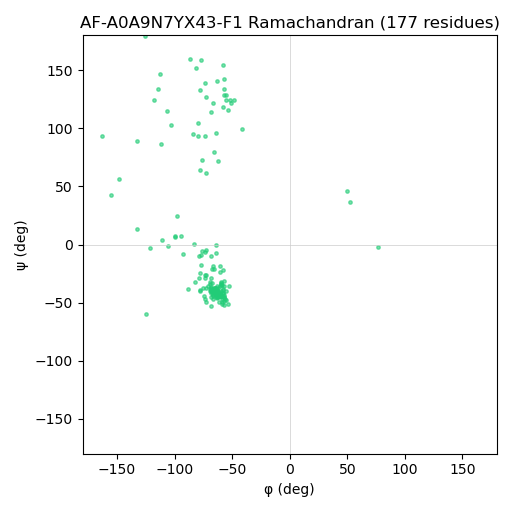M 1298 N N . CYS A 1 152 ? 0.697 -2.750 -8.812 1.00 98.38 152 CYS A N 1
ATOM 1299 C CA . CYS A 1 152 ? 0.051 -2.111 -7.659 1.00 98.38 152 CYS A CA 1
ATOM 1300 C C . CYS A 1 152 ? 0.945 -2.172 -6.417 1.00 98.38 152 CYS A C 1
ATOM 1302 O O . CYS A 1 152 ? 1.173 -1.153 -5.767 1.00 98.38 152 CYS A O 1
ATOM 1304 N N . PHE A 1 153 ? 1.484 -3.357 -6.126 1.00 98.25 153 PHE A N 1
ATOM 1305 C CA . PHE A 1 153 ? 2.396 -3.564 -5.012 1.00 98.25 153 PHE A CA 1
ATOM 1306 C C . PHE A 1 153 ? 3.646 -2.682 -5.122 1.00 98.25 153 PHE A C 1
ATOM 1308 O O . PHE A 1 153 ? 3.954 -1.972 -4.170 1.00 98.25 153 PHE A O 1
ATOM 1315 N N . CYS A 1 154 ? 4.323 -2.649 -6.276 1.00 98.00 154 CYS A N 1
ATOM 1316 C CA . CYS A 1 154 ? 5.521 -1.823 -6.471 1.00 98.00 154 CYS A CA 1
ATOM 1317 C C . CYS A 1 154 ? 5.255 -0.330 -6.222 1.00 98.00 154 CYS A C 1
ATOM 1319 O O . CYS A 1 154 ? 6.066 0.346 -5.596 1.00 98.00 154 CYS A O 1
ATOM 1321 N N . VAL A 1 155 ? 4.115 0.194 -6.688 1.00 98.50 155 VAL A N 1
ATOM 1322 C CA . VAL A 1 155 ? 3.740 1.600 -6.457 1.00 98.50 155 VAL A CA 1
ATOM 1323 C C . VAL A 1 155 ? 3.530 1.869 -4.964 1.00 98.50 155 VAL A C 1
ATOM 1325 O O . VAL A 1 155 ? 4.033 2.863 -4.438 1.00 98.50 155 VAL A O 1
ATOM 1328 N N . THR A 1 156 ? 2.825 0.981 -4.259 1.00 97.94 156 THR A N 1
ATOM 1329 C CA . THR A 1 156 ? 2.601 1.120 -2.813 1.00 97.94 156 THR A CA 1
ATOM 1330 C C . THR A 1 156 ? 3.895 0.964 -2.008 1.00 97.94 156 THR A C 1
ATOM 1332 O O . THR A 1 156 ? 4.144 1.769 -1.113 1.00 97.94 156 THR A O 1
ATOM 1335 N N . GLN A 1 157 ? 4.748 -0.004 -2.347 1.00 98.06 157 GLN A N 1
ATOM 1336 C CA . GLN A 1 157 ? 6.040 -0.235 -1.693 1.00 98.06 157 GLN A CA 1
ATOM 1337 C C . GLN A 1 157 ? 7.002 0.944 -1.896 1.00 98.06 157 GLN A C 1
ATOM 1339 O O . GLN A 1 157 ? 7.688 1.347 -0.955 1.00 98.06 157 GLN A O 1
ATOM 1344 N N . MET A 1 158 ? 6.992 1.569 -3.077 1.00 97.75 158 MET A N 1
ATOM 1345 C CA . MET A 1 158 ? 7.748 2.797 -3.324 1.00 97.75 158 MET A CA 1
ATOM 1346 C C . MET A 1 158 ? 7.241 3.952 -2.454 1.00 97.75 158 MET A C 1
ATOM 1348 O O . MET A 1 158 ? 8.041 4.669 -1.859 1.00 97.75 158 MET A O 1
ATOM 1352 N N . MET A 1 159 ? 5.919 4.123 -2.327 1.00 97.56 159 MET A N 1
ATOM 1353 C CA . MET A 1 159 ? 5.347 5.134 -1.429 1.00 97.56 159 MET A CA 1
ATOM 1354 C C . MET A 1 159 ? 5.751 4.879 0.028 1.00 97.56 159 MET A C 1
ATOM 1356 O O . MET A 1 159 ? 6.174 5.806 0.715 1.00 97.56 159 MET A O 1
ATOM 1360 N N . TYR A 1 160 ? 5.682 3.629 0.487 1.00 96.19 160 TYR A N 1
ATOM 1361 C CA . TYR A 1 160 ? 6.147 3.243 1.818 1.00 96.19 160 TYR A CA 1
ATOM 1362 C C . TYR A 1 160 ? 7.638 3.566 2.021 1.00 96.19 160 TYR A C 1
ATOM 1364 O O . TYR A 1 160 ? 7.984 4.244 2.988 1.00 96.19 160 TYR A O 1
ATOM 1372 N N . SER A 1 161 ? 8.499 3.222 1.057 1.00 95.12 161 SER A N 1
ATOM 1373 C CA . SER A 1 161 ? 9.925 3.580 1.079 1.00 95.12 161 SER A CA 1
ATOM 1374 C C . SER A 1 161 ? 10.148 5.089 1.187 1.00 95.12 161 SER A C 1
ATOM 1376 O O . SER A 1 161 ? 10.960 5.546 1.987 1.00 95.12 161 SER A O 1
ATOM 1378 N N . MET A 1 162 ? 9.408 5.889 0.414 1.00 95.12 162 MET A N 1
ATOM 1379 C CA . MET A 1 162 ? 9.497 7.352 0.470 1.00 95.12 162 MET A CA 1
ATOM 1380 C C . MET A 1 162 ? 9.071 7.893 1.838 1.00 95.12 162 MET A C 1
ATOM 1382 O O . MET A 1 162 ? 9.712 8.798 2.369 1.00 95.12 162 MET A O 1
ATOM 1386 N N . ILE A 1 163 ? 8.018 7.330 2.437 1.00 92.69 163 ILE A N 1
ATOM 1387 C CA . ILE A 1 163 ? 7.568 7.719 3.776 1.00 92.69 163 ILE A CA 1
ATOM 1388 C C . ILE A 1 163 ? 8.671 7.472 4.814 1.00 92.69 163 ILE A C 1
ATOM 1390 O O . ILE A 1 163 ? 8.927 8.362 5.631 1.00 92.69 163 ILE A O 1
ATOM 1394 N N . CYS A 1 164 ? 9.337 6.315 4.752 1.00 91.19 164 CYS A N 1
ATOM 1395 C CA . CYS A 1 164 ? 10.430 5.949 5.652 1.00 91.19 164 CYS A CA 1
ATOM 1396 C C . CYS A 1 164 ? 11.684 6.807 5.422 1.00 91.19 164 CYS A C 1
ATOM 1398 O O . CYS A 1 164 ? 12.179 7.439 6.353 1.00 91.19 164 CYS A O 1
ATOM 1400 N N . LEU A 1 165 ? 12.177 6.885 4.182 1.00 91.50 165 LEU A N 1
ATOM 1401 C CA . LEU A 1 165 ? 13.440 7.554 3.851 1.00 91.50 165 LEU A CA 1
ATOM 1402 C C . LEU A 1 165 ? 13.360 9.078 3.967 1.00 91.50 165 LEU A C 1
ATOM 1404 O O . LEU A 1 165 ? 14.323 9.720 4.383 1.00 91.50 165 LEU A O 1
ATOM 1408 N N . CYS A 1 166 ? 12.218 9.673 3.621 1.00 91.75 166 CYS A N 1
ATOM 1409 C CA . CYS A 1 166 ? 12.031 11.122 3.677 1.00 91.75 166 CYS A CA 1
ATOM 1410 C C . CYS A 1 166 ? 11.394 11.594 4.992 1.00 91.75 166 CYS A C 1
ATOM 1412 O O . CYS A 1 166 ? 11.062 12.772 5.113 1.00 91.75 166 CYS A O 1
ATOM 1414 N N . SER A 1 167 ? 11.213 10.704 5.978 1.00 84.69 167 SER A N 1
ATOM 1415 C CA . SER A 1 167 ? 10.593 11.022 7.276 1.00 84.69 167 SER A CA 1
ATOM 1416 C C . SER A 1 167 ? 9.221 11.713 7.157 1.00 84.69 167 SER A C 1
ATOM 1418 O O . SER A 1 167 ? 8.873 12.583 7.960 1.00 84.69 167 SER A O 1
ATOM 1420 N N . LEU A 1 168 ? 8.405 11.335 6.164 1.00 85.56 168 LEU A N 1
ATOM 1421 C CA . LEU A 1 168 ? 7.130 12.020 5.878 1.00 85.56 168 LEU A CA 1
ATOM 1422 C C . LEU A 1 168 ? 6.089 11.849 6.996 1.00 85.56 168 LEU A C 1
ATOM 1424 O O . LEU A 1 168 ? 5.145 12.640 7.098 1.00 85.56 168 LEU A O 1
ATOM 1428 N N . GLN A 1 169 ? 6.273 10.851 7.863 1.00 71.00 169 GLN A N 1
ATOM 1429 C CA . GLN A 1 169 ? 5.435 10.640 9.043 1.00 71.00 169 GLN A CA 1
ATOM 1430 C C . GLN A 1 169 ? 5.465 11.853 9.984 1.00 71.00 169 GLN A C 1
ATOM 1432 O O . GLN A 1 169 ? 4.414 12.280 10.460 1.00 71.00 169 GLN A O 1
ATOM 1437 N N . VAL A 1 170 ? 6.633 12.478 10.184 1.00 59.59 170 VAL A N 1
ATOM 1438 C CA . VAL A 1 170 ? 6.785 13.646 11.074 1.00 59.59 170 VAL A CA 1
ATOM 1439 C C . VAL A 1 170 ? 5.915 14.813 10.598 1.00 59.59 170 VAL A C 1
ATOM 1441 O O . VAL A 1 170 ? 5.317 15.520 11.404 1.00 59.59 170 VAL A O 1
ATOM 1444 N N . ILE A 1 171 ? 5.767 14.977 9.282 1.00 53.88 171 ILE A N 1
ATOM 1445 C CA . ILE A 1 171 ? 4.985 16.063 8.680 1.00 53.88 171 ILE A CA 1
ATOM 1446 C C . ILE A 1 171 ? 3.476 15.773 8.760 1.00 53.88 171 ILE A C 1
ATOM 1448 O O . ILE A 1 171 ? 2.687 16.679 9.042 1.00 53.88 171 ILE A O 1
ATOM 1452 N N . SER A 1 172 ? 3.059 14.518 8.558 1.00 53.97 172 SER A N 1
ATOM 1453 C CA . SER A 1 172 ? 1.636 14.137 8.574 1.00 53.97 172 SER A CA 1
ATOM 1454 C C . SER A 1 172 ? 1.041 14.085 9.985 1.00 53.97 172 SER A C 1
ATOM 1456 O O . SER A 1 172 ? -0.088 14.540 10.176 1.00 53.97 172 SER A O 1
ATOM 1458 N N . PHE A 1 173 ? 1.797 13.628 10.991 1.00 51.31 173 PHE A N 1
ATOM 1459 C CA . PHE A 1 173 ? 1.335 13.627 12.386 1.00 51.31 173 PHE A CA 1
ATOM 1460 C C . PHE A 1 173 ? 1.184 15.041 12.965 1.00 51.31 173 PHE A C 1
ATOM 1462 O O . PHE A 1 173 ? 0.259 15.278 13.741 1.00 51.31 173 PHE A O 1
ATOM 1469 N N . ILE A 1 174 ? 2.023 16.003 12.558 1.00 48.72 174 ILE A N 1
ATOM 1470 C CA . ILE A 1 174 ? 1.850 17.413 12.951 1.00 48.72 174 ILE A CA 1
ATOM 1471 C C . ILE A 1 174 ? 0.553 17.985 12.357 1.00 48.72 174 ILE A C 1
ATOM 1473 O O . ILE A 1 174 ? -0.154 18.720 13.038 1.00 48.72 174 ILE A O 1
ATOM 1477 N N . LYS A 1 175 ? 0.199 17.623 11.116 1.00 47.78 175 LYS A N 1
ATOM 1478 C CA . LYS A 1 175 ? -1.002 18.143 10.441 1.00 47.78 175 LYS A CA 1
ATOM 1479 C C . LYS A 1 175 ? -2.310 17.485 10.892 1.00 47.78 175 LYS A C 1
ATOM 1481 O O . LYS A 1 175 ? -3.295 18.196 11.038 1.00 47.78 175 LYS A O 1
ATOM 1486 N N . MET A 1 176 ? -2.337 16.169 11.125 1.00 52.50 176 MET A N 1
ATOM 1487 C CA . MET A 1 176 ? -3.563 15.473 11.558 1.00 52.50 176 MET A CA 1
ATOM 1488 C C . MET A 1 176 ? -3.885 15.651 13.043 1.00 52.50 176 MET A C 1
ATOM 1490 O O . MET A 1 176 ? -5.045 15.563 13.411 1.00 52.50 176 MET A O 1
ATOM 1494 N N . ARG A 1 177 ? -2.898 15.939 13.902 1.00 47.25 177 ARG A N 1
ATOM 1495 C CA . ARG A 1 177 ? -3.145 16.221 15.329 1.00 47.25 177 ARG A CA 1
ATOM 1496 C C . ARG A 1 177 ? -3.651 17.649 15.591 1.00 47.25 177 ARG A C 1
ATOM 1498 O O . ARG A 1 177 ? -4.024 17.962 16.717 1.00 47.25 177 ARG A O 1
ATOM 1505 N N . LEU A 1 178 ? -3.611 18.515 14.576 1.00 45.81 178 LEU A N 1
ATOM 1506 C CA . LEU A 1 178 ? -4.093 19.902 14.613 1.00 45.81 178 LEU A CA 1
ATOM 1507 C C . LEU A 1 178 ? -5.493 20.077 13.987 1.00 45.81 178 LEU A C 1
ATOM 1509 O O . LEU A 1 178 ? -5.946 21.213 13.848 1.00 45.81 178 LEU A O 1
ATOM 1513 N N . LEU A 1 179 ? -6.164 18.982 13.620 1.00 44.81 179 LEU A N 1
ATOM 1514 C CA . LEU A 1 179 ? -7.579 18.934 13.231 1.00 44.81 179 LEU A CA 1
ATOM 1515 C C . LEU A 1 179 ? -8.363 18.140 14.279 1.00 44.81 179 LEU A C 1
ATOM 1517 O O . LEU A 1 179 ? -9.528 18.517 14.525 1.00 44.81 179 LEU A O 1
#

Secondary structure (DSSP, 8-state):
-HHHHHHHHHHHHHHHHHHHHHHHHHHHHHHHHHHHHHTTSSS---S--PPPTTS--PPP----HHHHHHHHS-S---------HHHHHHHTSTT--GGG--HHHHHHHHHHHHHHTTHHHHTT--HHHHHHHHHHHHHHS---SSSSHHHHHHHHHHHHHHHHHTTHHHHHHHHHTT-

Solvent-accessible surface area (backbone atoms only — not comparable to full-atom values): 10862 Å² total; per-residue (Å²): 110,73,75,57,56,57,48,53,51,51,54,53,50,52,51,52,50,52,52,52,52,49,52,53,49,51,52,51,50,52,51,51,54,50,50,60,55,50,74,74,73,77,82,83,80,92,60,90,76,76,74,68,92,84,60,84,84,68,80,76,85,72,73,46,70,68,53,51,51,45,70,67,40,69,81,62,67,83,66,89,68,80,74,53,70,67,56,61,58,40,49,44,39,84,81,48,68,71,84,84,52,53,74,71,55,50,50,51,53,53,54,46,50,39,55,75,72,38,48,35,69,79,68,66,51,55,66,69,56,51,54,53,48,53,51,50,53,50,74,70,41,50,96,45,99,60,80,19,52,68,47,56,47,53,57,52,43,44,51,49,10,47,36,59,74,67,50,45,59,66,61,49,55,60,56,63,75,73,108

Organism: Pleuronectes platessa (NCBI:txid8262)

Radius of gyration: 26.85 Å; Cα contacts (8 Å, |Δi|>4): 68; chains: 1; bounding box: 64×76×40 Å

Nearest PDB structures (foldseek):
  4y86-assembly2_B-2  TM=9.964E-01  e=8.739E-10  Homo sapiens
  3dy8-assembly2_B  TM=9.951E-01  e=8.255E-10  Homo sapiens
  3qi3-assembly1_A  TM=9.929E-01  e=1.378E-09  Homo sapiens
  3n3z-assembly1_B  TM=9.989E-01  e=1.730E-09  Homo sapiens
  2yy2-assembly1_A  TM=9.983E-01  e=4.298E-09  Homo sapiens